Protein AF-A0A914WZJ9-F1 (afdb_monomer_lite)

InterPro domains:
  IPR004245 Protein of unknown function DUF229 [PF02995] (15-198)
  IPR004245 Protein of unknown function DUF229 [PTHR10974] (16-198)

Structure (mmCIF, N/CA/C/O backbone):
data_AF-A0A914WZJ9-F1
#
_entry.id   AF-A0A914WZJ9-F1
#
loop_
_atom_site.group_PDB
_atom_site.id
_atom_site.type_symbol
_atom_site.label_atom_id
_atom_site.label_alt_id
_atom_site.label_comp_id
_atom_site.label_asym_id
_atom_site.label_entity_id
_atom_site.label_seq_id
_atom_site.pdbx_PDB_ins_code
_atom_site.Cartn_x
_atom_site.Cartn_y
_atom_site.Cartn_z
_atom_site.occupancy
_atom_site.B_iso_or_equiv
_atom_site.auth_seq_id
_atom_site.auth_comp_id
_atom_site.auth_asym_id
_atom_site.auth_atom_id
_atom_site.pdbx_PDB_model_num
ATOM 1 N N . MET A 1 1 ? -2.036 15.838 -17.227 1.00 29.81 1 MET A N 1
ATOM 2 C CA . MET A 1 1 ? -2.444 16.983 -16.384 1.00 29.81 1 MET A CA 1
ATOM 3 C C . MET A 1 1 ? -1.202 17.510 -15.692 1.00 29.81 1 MET A C 1
ATOM 5 O O . MET A 1 1 ? -0.520 16.733 -15.040 1.00 29.81 1 MET A O 1
ATOM 9 N N . ARG A 1 2 ? -0.858 18.779 -15.922 1.00 39.16 2 ARG A N 1
ATOM 10 C CA . ARG A 1 2 ? 0.266 19.460 -15.268 1.00 39.16 2 ARG A CA 1
ATOM 11 C C . ARG A 1 2 ? -0.243 20.028 -13.949 1.00 39.16 2 ARG A C 1
ATOM 13 O O . ARG A 1 2 ? -1.153 20.842 -13.996 1.00 39.16 2 ARG A O 1
ATOM 20 N N . ASN A 1 3 ? 0.337 19.629 -12.822 1.00 34.22 3 ASN A N 1
ATOM 21 C CA . ASN A 1 3 ? 0.193 20.358 -11.566 1.00 34.22 3 ASN A CA 1
ATOM 22 C C . ASN A 1 3 ? 1.576 20.544 -10.944 1.00 34.22 3 ASN A C 1
ATOM 24 O O . ASN A 1 3 ? 2.267 19.581 -10.621 1.00 34.22 3 ASN A O 1
ATOM 28 N N . ASN A 1 4 ? 1.959 21.815 -10.833 1.00 41.84 4 ASN A N 1
ATOM 29 C CA . ASN A 1 4 ? 3.137 22.302 -10.134 1.00 41.84 4 ASN A CA 1
ATOM 30 C C . ASN A 1 4 ? 3.034 21.943 -8.646 1.00 41.84 4 ASN A C 1
ATOM 32 O O . ASN A 1 4 ? 2.371 22.639 -7.882 1.00 41.84 4 ASN A O 1
ATOM 36 N N . LEU A 1 5 ? 3.712 20.876 -8.236 1.00 39.78 5 LEU A N 1
ATOM 37 C CA . LEU A 1 5 ? 3.937 20.517 -6.835 1.00 39.78 5 LEU A CA 1
ATOM 38 C C . LEU A 1 5 ? 5.448 20.452 -6.572 1.00 39.78 5 LEU A C 1
ATOM 40 O O . LEU A 1 5 ? 5.981 19.391 -6.288 1.00 39.78 5 LEU A O 1
ATOM 44 N N . ALA A 1 6 ? 6.146 21.583 -6.726 1.00 43.84 6 ALA A N 1
ATOM 45 C CA . ALA A 1 6 ? 7.497 21.809 -6.192 1.00 43.84 6 ALA A CA 1
ATOM 46 C C . ALA A 1 6 ? 7.919 23.276 -6.415 1.00 43.84 6 ALA A C 1
ATOM 48 O O . ALA A 1 6 ? 8.668 23.582 -7.337 1.00 43.84 6 ALA A O 1
ATOM 49 N N . SER A 1 7 ? 7.430 24.222 -5.605 1.00 47.16 7 SER A N 1
ATOM 50 C CA . SER A 1 7 ? 7.801 25.647 -5.735 1.00 47.16 7 SER A CA 1
ATOM 51 C C . SER A 1 7 ? 8.964 26.091 -4.834 1.00 47.16 7 SER A C 1
ATOM 53 O O . SER A 1 7 ? 9.219 27.288 -4.733 1.00 47.16 7 SER A O 1
ATOM 55 N N . HIS A 1 8 ? 9.668 25.172 -4.162 1.00 50.31 8 HIS A N 1
ATOM 56 C CA . HIS A 1 8 ? 10.739 25.525 -3.212 1.00 50.31 8 HIS A CA 1
ATOM 57 C C . HIS A 1 8 ? 12.156 25.139 -3.651 1.00 50.31 8 HIS A C 1
ATOM 59 O O . HIS A 1 8 ? 13.122 25.537 -3.007 1.00 50.31 8 HIS A O 1
ATOM 65 N N . THR A 1 9 ? 12.309 24.468 -4.789 1.00 50.56 9 THR A N 1
ATOM 66 C CA . THR A 1 9 ? 13.605 24.197 -5.415 1.00 50.56 9 THR A CA 1
ATOM 67 C C . THR A 1 9 ? 13.609 24.822 -6.806 1.00 50.56 9 THR A C 1
ATOM 69 O O . THR A 1 9 ? 12.952 24.333 -7.718 1.00 50.56 9 THR A O 1
ATOM 72 N N . LYS A 1 10 ? 14.345 25.927 -6.993 1.00 55.69 10 LYS A N 1
ATOM 73 C CA . LYS A 1 10 ? 14.629 26.492 -8.327 1.00 55.69 10 LYS A CA 1
ATOM 74 C C . LYS A 1 10 ? 15.613 25.578 -9.070 1.00 55.69 10 LYS A C 1
ATOM 76 O O . LYS A 1 10 ? 16.753 25.957 -9.313 1.00 55.69 10 LYS A O 1
ATOM 81 N N . GLN A 1 11 ? 15.205 24.353 -9.380 1.00 62.75 11 GLN A N 1
ATOM 82 C CA . GLN A 1 11 ? 15.945 23.509 -10.307 1.00 62.75 11 GLN A CA 1
ATOM 83 C C . GLN A 1 11 ? 15.568 23.934 -11.723 1.00 62.75 11 GLN A C 1
ATOM 85 O O . GLN A 1 11 ? 14.397 23.914 -12.101 1.00 62.75 11 GLN A O 1
ATOM 90 N N . LYS A 1 12 ? 16.565 24.376 -12.492 1.00 74.12 12 LYS A N 1
ATOM 91 C CA . LYS A 1 12 ? 16.410 24.597 -13.926 1.00 74.12 12 LYS A CA 1
ATOM 92 C C . LYS A 1 12 ? 16.400 23.216 -14.576 1.00 74.12 12 LYS A C 1
ATOM 94 O O . LYS A 1 12 ? 17.431 22.557 -14.611 1.00 74.12 12 LYS A O 1
ATOM 99 N N . LEU A 1 13 ? 15.221 22.762 -14.984 1.00 77.56 13 LEU A N 1
ATOM 100 C CA . LEU A 1 13 ? 15.076 21.531 -15.754 1.00 77.56 13 LEU A CA 1
ATOM 101 C C . LEU A 1 13 ? 15.452 21.824 -17.210 1.00 77.56 13 LEU A C 1
ATOM 103 O O . LEU A 1 13 ? 15.054 22.864 -17.741 1.00 77.56 13 LEU A O 1
ATOM 107 N N . ASP A 1 14 ? 16.207 20.922 -17.828 1.00 80.62 14 ASP A N 1
ATOM 108 C CA . ASP A 1 14 ? 16.495 20.974 -19.261 1.00 80.62 14 ASP A CA 1
ATOM 109 C C . ASP A 1 14 ? 15.273 20.550 -20.090 1.00 80.62 14 ASP A C 1
ATOM 111 O O . ASP A 1 14 ? 14.283 20.019 -19.569 1.00 80.62 14 ASP A O 1
ATOM 115 N N . GLU A 1 15 ? 15.327 20.811 -21.396 1.00 87.19 15 GLU A N 1
ATOM 116 C CA . GLU A 1 15 ? 14.286 20.366 -22.319 1.00 87.19 15 GLU A CA 1
ATOM 117 C C . GLU A 1 15 ? 14.241 18.836 -22.396 1.00 87.19 15 GLU A C 1
ATOM 119 O O . GLU A 1 15 ? 15.262 18.150 -22.448 1.00 87.19 15 GLU A O 1
ATOM 124 N N . TRP A 1 16 ? 13.025 18.291 -22.410 1.00 70.44 16 TRP A N 1
ATOM 125 C CA . TRP A 1 16 ? 12.810 16.857 -22.552 1.00 70.44 16 TRP A CA 1
ATOM 126 C C . TRP A 1 16 ? 13.223 16.401 -23.952 1.00 70.44 16 TRP A C 1
ATOM 128 O O . TRP A 1 16 ? 12.627 16.822 -24.942 1.00 70.44 16 TRP A O 1
ATOM 138 N N . ILE A 1 17 ? 14.192 15.489 -24.034 1.00 76.50 17 ILE A N 1
ATOM 139 C CA . ILE A 1 17 ? 14.539 14.800 -25.280 1.00 76.50 17 ILE A CA 1
ATOM 140 C C . ILE A 1 17 ? 13.649 13.561 -25.397 1.00 76.50 17 ILE A C 1
ATOM 142 O O . ILE A 1 17 ? 13.688 12.673 -24.543 1.00 76.50 17 ILE A O 1
ATOM 146 N N . ALA A 1 18 ? 12.836 13.494 -26.451 1.00 70.31 18 ALA A N 1
ATOM 147 C CA . ALA A 1 18 ? 12.038 12.310 -26.741 1.00 70.31 18 ALA A CA 1
ATOM 148 C C . ALA A 1 18 ? 12.940 11.190 -27.276 1.00 70.31 18 ALA A C 1
ATOM 150 O O . ALA A 1 18 ? 13.600 11.346 -28.301 1.00 70.31 18 ALA A O 1
ATOM 151 N N . VAL A 1 19 ? 12.949 10.049 -26.590 1.00 68.25 19 VAL A N 1
ATOM 152 C CA . VAL A 1 19 ? 13.610 8.828 -27.058 1.00 68.25 19 VAL A CA 1
ATOM 153 C C . VAL A 1 19 ? 12.523 7.902 -27.609 1.00 68.25 19 VAL A C 1
ATOM 155 O O . VAL A 1 19 ? 11.784 7.284 -26.844 1.00 68.25 19 VAL A O 1
ATOM 158 N N . GLU A 1 20 ? 12.374 7.825 -28.934 1.00 67.44 20 GLU A N 1
ATOM 159 C CA . GLU A 1 20 ? 11.381 6.951 -29.576 1.00 67.44 20 GLU A CA 1
ATOM 160 C C . GLU A 1 20 ? 11.881 5.502 -29.657 1.00 67.44 20 GLU A C 1
ATOM 162 O O . GLU A 1 20 ? 12.318 5.020 -30.700 1.00 67.44 20 GLU A O 1
ATOM 167 N N . VAL A 1 21 ? 11.791 4.775 -28.544 1.00 69.06 21 VAL A N 1
ATOM 168 C CA . VAL A 1 21 ? 11.956 3.315 -28.528 1.00 69.06 21 VAL A CA 1
ATOM 169 C C . VAL A 1 21 ? 10.580 2.683 -28.344 1.00 69.06 21 VAL A C 1
ATOM 171 O O . VAL A 1 21 ? 9.985 2.743 -27.270 1.00 69.06 21 VAL A O 1
ATOM 174 N N . LYS A 1 22 ? 10.048 2.068 -29.406 1.00 70.44 22 LYS A N 1
ATOM 175 C CA . LYS A 1 22 ? 8.791 1.308 -29.342 1.00 70.44 22 LYS A CA 1
ATOM 176 C C . LYS A 1 22 ? 9.064 -0.092 -28.794 1.00 70.44 22 LYS A C 1
ATOM 178 O O . LYS A 1 22 ? 9.249 -1.034 -29.557 1.00 70.44 22 LYS A O 1
ATOM 183 N N . ALA A 1 23 ? 9.077 -0.224 -27.472 1.00 75.19 23 ALA A N 1
ATOM 184 C CA . ALA A 1 23 ? 9.077 -1.516 -26.792 1.00 75.19 23 ALA A CA 1
ATOM 185 C C . ALA A 1 23 ? 7.663 -1.830 -26.278 1.00 75.19 23 ALA A C 1
ATOM 187 O O . ALA A 1 23 ? 7.063 -1.025 -25.567 1.00 75.19 23 ALA A O 1
ATOM 188 N N . ASN A 1 24 ? 7.116 -2.994 -26.639 1.00 82.38 24 ASN A N 1
ATOM 189 C CA . ASN A 1 24 ? 5.845 -3.459 -26.086 1.00 82.38 24 ASN A CA 1
ATOM 190 C C . ASN A 1 24 ? 6.109 -4.195 -24.768 1.00 82.38 24 ASN A C 1
ATOM 192 O O . ASN A 1 24 ? 6.520 -5.355 -24.776 1.00 82.38 24 ASN A O 1
ATOM 196 N N . VAL A 1 25 ? 5.909 -3.513 -23.641 1.00 84.00 25 VAL A N 1
ATOM 197 C CA . VAL A 1 25 ? 6.183 -4.066 -22.312 1.00 84.00 25 VAL A CA 1
ATOM 198 C C . VAL A 1 25 ? 4.885 -4.553 -21.675 1.00 84.00 25 VAL A C 1
ATOM 200 O O . VAL A 1 25 ? 4.083 -3.763 -21.182 1.00 84.00 25 VAL A O 1
ATOM 203 N N . SER A 1 26 ? 4.684 -5.871 -21.676 1.00 87.19 26 SER A N 1
ATOM 204 C CA . SER A 1 26 ? 3.487 -6.518 -21.124 1.00 87.19 26 SER A CA 1
ATOM 205 C C . SER A 1 26 ? 3.626 -6.954 -19.661 1.00 87.19 26 SER A C 1
ATOM 207 O O . SER A 1 26 ? 2.659 -7.440 -19.077 1.00 87.19 26 SER A O 1
ATOM 209 N N . CYS A 1 27 ? 4.816 -6.842 -19.068 1.00 88.25 27 CYS A N 1
ATOM 210 C CA . CYS A 1 27 ? 5.076 -7.216 -17.679 1.00 88.25 27 CYS A CA 1
ATOM 211 C C . CYS A 1 27 ? 4.867 -6.039 -16.714 1.00 88.25 27 CYS A C 1
ATOM 213 O O . CYS A 1 27 ? 4.944 -4.872 -17.095 1.00 88.25 27 CYS A O 1
ATOM 215 N N . GLU A 1 28 ? 4.596 -6.354 -15.446 1.00 90.38 28 GLU A N 1
ATOM 216 C CA . GLU A 1 28 ? 4.387 -5.344 -14.397 1.00 90.38 28 GLU A CA 1
ATOM 217 C C . GLU A 1 28 ? 5.687 -4.689 -13.945 1.00 90.38 28 GLU A C 1
ATOM 219 O O . GLU A 1 28 ? 5.683 -3.515 -13.597 1.00 90.38 28 GLU A O 1
ATOM 224 N N . PHE A 1 29 ? 6.789 -5.436 -13.971 1.00 91.19 29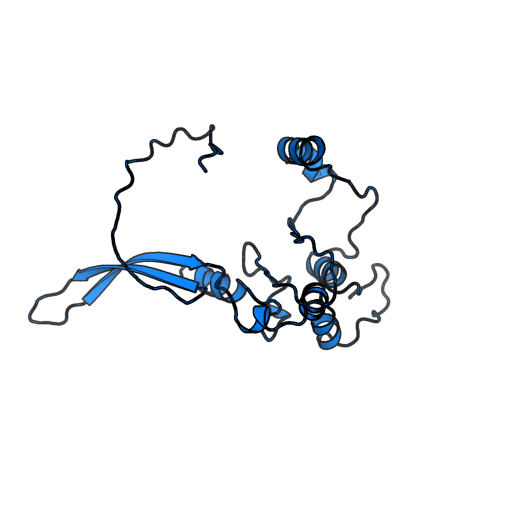 PHE A N 1
ATOM 225 C CA . PHE A 1 29 ? 8.106 -4.963 -13.567 1.00 91.19 29 PHE A CA 1
ATOM 226 C C . PHE A 1 29 ? 9.078 -5.173 -14.712 1.00 91.19 29 PHE A C 1
ATOM 228 O O . PHE A 1 29 ? 9.121 -6.251 -15.310 1.00 91.19 29 PHE A O 1
ATOM 235 N N . PHE A 1 30 ? 9.835 -4.135 -15.027 1.00 90.12 30 PHE A N 1
ATOM 236 C CA . PHE A 1 30 ? 10.864 -4.175 -16.052 1.00 90.12 30 PHE A CA 1
ATOM 237 C C . PHE A 1 30 ? 11.976 -3.204 -15.695 1.00 90.12 30 PHE A C 1
ATOM 239 O O . PHE A 1 30 ? 11.767 -2.249 -14.953 1.00 90.12 30 PHE A O 1
ATOM 246 N N . GLU A 1 31 ? 13.161 -3.451 -16.226 1.00 88.38 31 GLU A N 1
ATOM 247 C CA . GLU A 1 31 ? 14.308 -2.582 -16.039 1.00 88.38 31 GLU A CA 1
ATOM 248 C C . GLU A 1 31 ? 14.808 -2.106 -17.394 1.00 88.38 31 GLU A C 1
ATOM 250 O O . GLU A 1 31 ? 14.874 -2.873 -18.353 1.00 88.38 31 GLU A O 1
ATOM 255 N N . VAL A 1 32 ? 15.155 -0.826 -17.456 1.00 86.25 32 VAL A N 1
ATOM 256 C CA . VAL A 1 32 ? 15.847 -0.230 -18.590 1.00 86.25 32 VAL A CA 1
ATOM 257 C C . VAL A 1 32 ? 17.289 0.002 -18.173 1.00 86.25 32 VAL A C 1
ATOM 259 O O . VAL A 1 32 ? 17.549 0.788 -17.261 1.00 86.25 32 VAL A O 1
ATOM 262 N N . SER A 1 33 ? 18.226 -0.666 -18.839 1.00 84.81 33 SER A N 1
ATOM 263 C CA . SER A 1 33 ? 19.654 -0.407 -18.684 1.00 84.81 33 SER A CA 1
ATOM 264 C C . SER A 1 33 ? 20.201 0.348 -19.895 1.00 84.81 33 SER A C 1
ATOM 266 O O . SER A 1 33 ? 19.743 0.179 -21.024 1.00 84.81 33 SER A O 1
ATOM 268 N N . CYS A 1 34 ? 21.172 1.221 -19.648 1.00 82.31 34 CYS A N 1
ATOM 269 C CA . CYS A 1 34 ? 21.905 1.954 -20.670 1.00 82.31 34 CYS A CA 1
ATOM 270 C C . CYS A 1 34 ? 23.402 1.810 -20.397 1.00 82.31 34 CYS A C 1
ATOM 272 O O . CYS A 1 34 ? 23.851 1.975 -19.260 1.00 82.31 34 CYS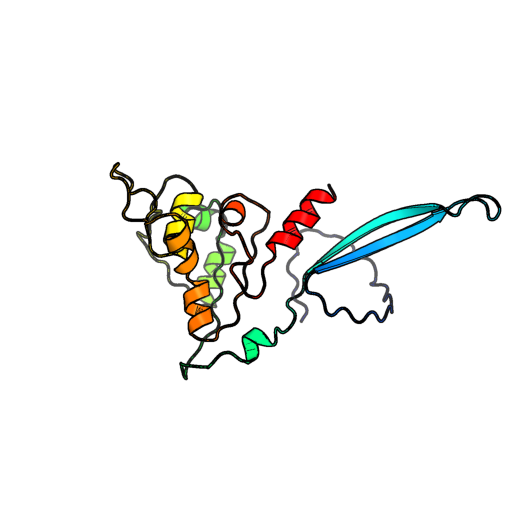 A O 1
ATOM 274 N N . GLY A 1 35 ? 24.179 1.537 -21.438 1.00 83.75 35 GLY A N 1
ATOM 275 C CA . GLY A 1 35 ? 25.615 1.299 -21.361 1.00 83.75 35 GLY A CA 1
ATOM 276 C C . GLY A 1 35 ? 26.281 1.455 -22.722 1.00 83.75 35 GLY A C 1
ATOM 277 O O . GLY A 1 35 ? 25.603 1.683 -23.722 1.00 83.75 35 GLY A O 1
ATOM 278 N N . ASP A 1 36 ? 27.605 1.324 -22.752 1.00 81.88 36 ASP A N 1
ATOM 279 C CA . ASP A 1 36 ? 28.383 1.375 -23.988 1.00 81.88 36 ASP A CA 1
ATOM 280 C C . ASP A 1 36 ? 29.065 0.044 -24.262 1.00 81.88 36 ASP A C 1
ATOM 282 O O . ASP A 1 36 ? 29.526 -0.640 -23.349 1.00 81.88 36 ASP A O 1
ATOM 286 N N . ASN A 1 37 ? 29.238 -0.263 -25.542 1.00 76.44 37 ASN A N 1
ATOM 287 C CA . ASN A 1 37 ? 30.168 -1.301 -25.953 1.00 76.44 37 ASN A CA 1
ATOM 288 C C . ASN A 1 37 ? 31.593 -0.738 -25.893 1.00 76.44 37 ASN A C 1
ATOM 290 O O . ASN A 1 37 ? 31.880 0.303 -26.486 1.00 76.44 37 ASN A O 1
ATOM 294 N N . TYR A 1 38 ? 32.492 -1.428 -25.199 1.00 67.62 38 TYR A N 1
ATOM 295 C CA . TYR A 1 38 ? 33.906 -1.087 -25.128 1.00 67.62 38 TYR A CA 1
ATOM 296 C C . TYR A 1 38 ? 34.766 -2.345 -25.279 1.00 67.62 38 TYR A C 1
ATOM 298 O O . TYR A 1 38 ? 34.496 -3.383 -24.684 1.00 67.62 38 TYR A O 1
ATOM 306 N N . GLY A 1 39 ? 35.808 -2.264 -26.100 1.00 63.78 39 GLY A N 1
ATOM 307 C CA . GLY A 1 39 ? 36.660 -3.402 -26.443 1.00 63.78 39 GLY A CA 1
ATOM 308 C C . GLY A 1 39 ? 37.194 -3.272 -27.864 1.00 63.78 39 GLY A C 1
ATOM 309 O O . GLY A 1 39 ? 36.681 -2.482 -28.658 1.00 63.78 39 GLY A O 1
ATOM 310 N N . ASN A 1 40 ? 38.256 -4.010 -28.181 1.00 59.09 40 ASN A N 1
ATOM 311 C CA . ASN A 1 40 ? 38.845 -3.984 -29.519 1.00 59.09 40 ASN A CA 1
ATOM 312 C C . ASN A 1 40 ? 38.043 -4.927 -30.439 1.00 59.09 40 ASN A C 1
ATOM 314 O O . ASN A 1 40 ? 37.693 -6.016 -29.990 1.00 59.09 40 ASN A O 1
ATOM 318 N N . PRO A 1 41 ? 37.818 -4.608 -31.731 1.00 59.88 41 PRO A N 1
ATOM 319 C CA . PRO A 1 41 ? 37.051 -5.465 -32.653 1.00 59.88 41 PRO A CA 1
ATOM 320 C C . PRO A 1 41 ? 37.607 -6.889 -32.812 1.00 59.88 41 PRO A C 1
ATOM 322 O O . PRO A 1 41 ? 36.939 -7.762 -33.355 1.00 59.88 41 PRO A O 1
ATOM 325 N N . LEU A 1 42 ? 38.851 -7.099 -32.378 1.00 64.00 42 LEU A N 1
ATOM 326 C CA . LEU A 1 42 ? 39.586 -8.351 -32.493 1.00 64.00 42 LEU A CA 1
ATOM 327 C C . LEU A 1 42 ? 39.570 -9.192 -31.204 1.00 64.00 42 LEU A C 1
ATOM 329 O O . LEU A 1 42 ? 39.826 -10.383 -31.298 1.00 64.00 42 LEU A O 1
ATOM 333 N N . ASN A 1 43 ? 39.240 -8.613 -30.038 1.00 61.81 43 ASN A N 1
ATOM 334 C CA . ASN A 1 43 ? 39.211 -9.297 -28.738 1.00 61.81 43 ASN A CA 1
ATOM 335 C C . ASN A 1 43 ? 37.998 -8.798 -27.931 1.00 61.81 43 ASN A C 1
ATOM 337 O O . ASN A 1 43 ? 38.047 -7.687 -27.410 1.00 61.81 43 ASN A O 1
ATOM 341 N N . GLU A 1 44 ? 36.940 -9.618 -27.886 1.00 60.25 44 GLU A N 1
ATOM 342 C CA . GLU A 1 44 ? 35.693 -9.498 -27.103 1.00 60.25 44 GLU A CA 1
ATOM 343 C C . GLU A 1 44 ? 35.179 -8.075 -26.805 1.00 60.25 44 GLU A C 1
ATOM 345 O O . GLU A 1 44 ? 35.663 -7.354 -25.934 1.00 60.25 44 GLU A O 1
ATOM 350 N N . THR A 1 45 ? 34.090 -7.696 -27.477 1.00 65.31 45 THR A N 1
ATOM 351 C CA . THR A 1 45 ? 33.260 -6.558 -27.071 1.00 65.31 45 THR A CA 1
ATOM 352 C C . THR A 1 45 ? 32.708 -6.786 -25.664 1.00 65.31 45 THR A C 1
ATOM 354 O O . THR A 1 45 ? 31.890 -7.682 -25.463 1.00 65.31 45 THR A O 1
ATOM 357 N N . SER A 1 46 ? 33.125 -5.957 -24.707 1.00 69.19 46 SER A N 1
ATOM 358 C CA . SER A 1 46 ? 32.577 -5.925 -23.352 1.00 69.19 46 SER A CA 1
ATOM 359 C C . SER A 1 46 ? 31.526 -4.819 -23.252 1.00 69.19 46 SER A C 1
ATOM 361 O O . SER A 1 46 ? 31.733 -3.703 -23.728 1.00 69.19 46 SER A O 1
ATOM 363 N N . TYR A 1 47 ? 30.370 -5.117 -22.662 1.00 76.19 47 TYR A N 1
ATOM 364 C CA . TYR A 1 47 ? 29.325 -4.124 -22.428 1.00 76.19 47 TYR A CA 1
ATOM 365 C C . TYR A 1 47 ? 29.525 -3.491 -21.052 1.00 76.19 47 TYR A C 1
ATOM 367 O O . TYR A 1 47 ? 29.517 -4.177 -20.029 1.00 76.19 47 TYR A O 1
ATOM 375 N N . ARG A 1 48 ? 29.711 -2.170 -21.021 1.00 76.88 48 ARG A N 1
ATOM 376 C CA . ARG A 1 48 ? 29.836 -1.391 -19.792 1.00 76.88 48 ARG A CA 1
ATOM 377 C C . ARG A 1 48 ? 28.524 -0.682 -19.495 1.00 76.88 48 ARG A C 1
ATOM 379 O O . ARG A 1 48 ? 28.200 0.333 -20.108 1.00 76.88 48 ARG A O 1
ATOM 386 N N . GLU A 1 49 ? 27.806 -1.182 -18.500 1.00 77.56 49 GLU A N 1
ATOM 387 C CA . GLU A 1 49 ? 26.594 -0.555 -17.972 1.00 77.56 49 GLU A CA 1
ATOM 388 C C . GLU A 1 49 ? 26.912 0.794 -17.307 1.00 77.56 49 GLU A C 1
ATOM 390 O O . GLU A 1 49 ? 27.816 0.892 -16.475 1.00 77.56 49 GLU A O 1
ATOM 395 N N . ARG A 1 50 ? 26.173 1.849 -17.672 1.00 79.56 50 ARG A N 1
ATOM 396 C CA . ARG A 1 50 ? 26.268 3.180 -17.045 1.00 79.56 50 ARG A CA 1
ATOM 397 C C . ARG A 1 50 ? 25.091 3.486 -16.132 1.00 79.56 50 ARG A C 1
ATOM 399 O O . ARG A 1 50 ? 25.256 4.203 -15.150 1.00 79.56 50 ARG A O 1
ATOM 406 N N . TYR A 1 51 ? 23.901 3.015 -16.489 1.00 81.44 51 TYR A N 1
ATOM 407 C CA . TYR A 1 51 ? 22.673 3.388 -15.807 1.00 81.44 51 TYR A CA 1
ATOM 408 C C . TYR A 1 51 ? 21.634 2.274 -15.859 1.00 81.44 51 TYR A C 1
ATOM 410 O O . TYR A 1 51 ? 21.524 1.579 -16.867 1.00 81.44 51 TYR A O 1
ATOM 418 N N . ARG A 1 52 ? 20.862 2.129 -14.780 1.00 85.69 52 ARG A N 1
ATOM 419 C CA . ARG A 1 52 ? 19.758 1.174 -14.651 1.00 85.69 52 ARG A CA 1
ATOM 420 C C . ARG A 1 52 ? 18.570 1.891 -14.017 1.00 85.69 52 ARG A C 1
ATOM 422 O O . ARG A 1 52 ? 18.714 2.484 -12.951 1.00 85.69 52 ARG A O 1
ATOM 429 N N . MET A 1 53 ? 17.409 1.836 -14.667 1.00 87.25 53 MET A N 1
ATOM 430 C CA . MET A 1 53 ? 16.136 2.271 -14.097 1.00 87.25 53 MET A CA 1
ATOM 431 C C . MET A 1 53 ? 15.130 1.133 -14.059 1.00 87.25 53 MET A C 1
ATOM 433 O O . MET A 1 53 ? 14.651 0.708 -15.113 1.00 87.25 53 MET A O 1
ATOM 437 N N . PRO A 1 54 ? 14.755 0.669 -12.863 1.00 88.69 54 PRO A N 1
ATOM 438 C CA . PRO A 1 54 ? 13.615 -0.210 -12.699 1.00 88.69 54 PRO A CA 1
ATOM 439 C C . PRO A 1 54 ? 12.307 0.590 -12.758 1.00 88.69 54 PRO A C 1
ATOM 441 O O . PRO A 1 54 ? 12.190 1.697 -12.234 1.00 88.69 54 PRO A O 1
ATOM 444 N N . TYR A 1 55 ? 11.300 -0.012 -13.378 1.00 90.19 55 TYR A N 1
ATOM 445 C CA . TYR A 1 55 ? 9.960 0.528 -13.547 1.00 90.19 55 TYR A CA 1
ATOM 446 C C . TYR A 1 55 ? 8.916 -0.476 -13.070 1.00 90.19 55 TYR A C 1
ATOM 448 O O . TYR A 1 55 ? 9.089 -1.693 -13.181 1.00 90.19 55 TYR A O 1
ATOM 456 N N . ALA A 1 56 ? 7.804 0.060 -12.573 1.00 91.12 56 ALA A N 1
ATOM 457 C CA . ALA A 1 56 ? 6.631 -0.705 -12.188 1.00 91.12 56 ALA A CA 1
ATOM 458 C C . ALA A 1 56 ? 5.374 -0.122 -12.839 1.00 91.12 56 ALA A C 1
ATOM 460 O O . ALA A 1 56 ? 5.183 1.094 -12.874 1.00 91.12 56 ALA A O 1
ATOM 461 N N . GLN A 1 57 ? 4.494 -0.996 -13.319 1.00 90.38 57 GLN A N 1
ATOM 462 C CA . GLN A 1 57 ? 3.188 -0.646 -13.865 1.00 90.38 57 GLN A CA 1
ATOM 463 C C . GLN A 1 57 ? 2.128 -1.677 -13.467 1.00 90.38 57 GLN A C 1
ATOM 465 O O . GLN A 1 57 ? 2.406 -2.866 -13.318 1.00 90.38 57 GLN A O 1
ATOM 470 N N . ALA A 1 58 ? 0.884 -1.223 -13.328 1.00 89.00 58 ALA A N 1
ATOM 471 C CA . ALA A 1 58 ? -0.252 -2.116 -13.138 1.00 89.00 58 ALA A CA 1
ATOM 472 C C . ALA A 1 58 ? -0.747 -2.611 -14.504 1.00 89.00 58 ALA A C 1
ATOM 474 O O . ALA A 1 58 ? -1.324 -1.845 -15.276 1.00 89.00 58 ALA A O 1
ATOM 475 N N . VAL A 1 59 ? -0.542 -3.897 -14.799 1.00 89.62 59 VAL A N 1
ATOM 476 C CA . VAL A 1 59 ? -1.010 -4.515 -16.050 1.00 89.62 59 VAL A CA 1
ATOM 477 C C . VAL A 1 59 ? -2.334 -5.227 -15.821 1.00 89.62 59 VAL A C 1
ATOM 479 O O . VAL A 1 59 ? -2.482 -6.014 -14.891 1.00 89.62 59 VAL A O 1
ATOM 482 N N . ARG A 1 60 ? -3.310 -4.995 -16.698 1.00 85.62 60 ARG A N 1
ATOM 483 C CA . ARG A 1 60 ? -4.640 -5.605 -16.594 1.00 85.62 60 ARG A CA 1
ATOM 484 C C . ARG A 1 60 ? -4.546 -7.139 -16.520 1.00 85.62 60 ARG A C 1
ATOM 486 O O . ARG A 1 60 ? -4.140 -7.781 -17.483 1.00 85.62 60 ARG A O 1
ATOM 493 N N . LYS A 1 61 ? -4.961 -7.729 -15.392 1.00 83.75 61 LYS A N 1
ATOM 494 C CA . LYS A 1 61 ? -4.945 -9.188 -15.186 1.00 83.75 61 LYS A CA 1
ATOM 495 C C . LYS A 1 61 ? -6.271 -9.819 -15.594 1.00 83.75 61 LYS A C 1
ATOM 497 O O . LYS A 1 61 ? -7.317 -9.467 -15.049 1.00 83.75 61 LYS A O 1
ATOM 502 N N . GLN A 1 62 ? -6.218 -10.800 -16.492 1.00 82.50 62 GLN A N 1
ATOM 503 C CA . GLN A 1 62 ? -7.403 -11.512 -16.978 1.00 82.50 62 GLN A CA 1
ATOM 504 C C . GLN A 1 62 ? -8.161 -12.224 -15.845 1.00 82.50 62 GLN A C 1
ATOM 506 O O . GLN A 1 62 ? -9.373 -12.070 -15.729 1.00 82.50 62 GLN A O 1
ATOM 511 N N . ILE A 1 63 ? -7.436 -12.856 -14.915 1.00 80.50 63 ILE A N 1
ATOM 512 C CA . ILE A 1 63 ? -8.003 -13.501 -13.714 1.00 80.50 63 ILE A CA 1
ATOM 513 C C . ILE A 1 63 ? -8.868 -12.531 -12.897 1.00 80.50 63 ILE A C 1
ATOM 515 O O . ILE A 1 63 ? -9.859 -12.935 -12.297 1.00 80.50 63 ILE A O 1
ATOM 519 N N . ALA A 1 64 ? -8.507 -11.246 -12.846 1.00 76.81 64 ALA A N 1
ATOM 520 C CA . ALA A 1 64 ? -9.285 -10.260 -12.107 1.00 76.81 64 ALA A CA 1
ATOM 521 C C . ALA A 1 64 ? -10.554 -9.825 -12.863 1.00 76.81 64 ALA A C 1
ATOM 523 O O . ALA A 1 64 ? -11.533 -9.449 -12.224 1.00 76.81 64 ALA A O 1
ATOM 524 N N . MET A 1 65 ? -10.561 -9.918 -14.199 1.00 74.75 65 MET A N 1
ATOM 525 C CA . MET A 1 65 ? -11.728 -9.631 -15.045 1.00 74.75 65 MET A CA 1
ATOM 526 C C . MET A 1 65 ? -12.774 -10.742 -15.012 1.00 74.75 65 MET A C 1
ATOM 528 O O . MET A 1 65 ? -13.960 -10.470 -15.150 1.00 74.75 65 MET A O 1
ATOM 532 N N . GLU A 1 66 ? -12.337 -11.983 -14.822 1.00 83.19 66 GLU A N 1
ATOM 533 C CA . GLU A 1 66 ? -13.211 -13.158 -14.772 1.00 83.19 66 GLU A CA 1
ATOM 534 C C . GLU A 1 66 ? -13.947 -13.293 -13.428 1.00 83.19 66 GLU A C 1
ATOM 536 O O . GLU A 1 66 ? -14.824 -14.144 -13.268 1.00 83.19 66 GLU A O 1
ATOM 541 N N . ARG A 1 67 ? -13.625 -12.452 -12.435 1.00 84.50 67 ARG A N 1
ATOM 542 C CA . ARG A 1 67 ? -14.258 -12.519 -11.116 1.00 84.50 67 ARG A CA 1
ATOM 543 C C . ARG A 1 67 ? -15.711 -12.079 -11.169 1.00 84.50 67 ARG A C 1
ATOM 545 O O . ARG A 1 67 ? -16.048 -11.000 -11.651 1.00 84.50 67 ARG A O 1
ATOM 552 N N . THR A 1 68 ? -16.569 -12.880 -10.543 1.00 79.00 68 THR A N 1
ATOM 553 C CA . THR A 1 68 ? -17.987 -12.561 -10.398 1.00 79.00 68 THR A CA 1
ATOM 554 C C . THR A 1 68 ? -18.193 -11.290 -9.574 1.00 79.00 68 THR A C 1
ATOM 556 O O . THR A 1 68 ? -17.750 -11.176 -8.426 1.00 79.00 68 THR A O 1
ATOM 559 N N . ILE A 1 69 ? -18.935 -10.351 -10.154 1.00 81.62 69 ILE A N 1
ATOM 560 C CA . ILE A 1 69 ? -19.374 -9.120 -9.504 1.00 81.62 69 ILE A CA 1
ATOM 561 C C . ILE A 1 69 ? -20.629 -9.431 -8.678 1.00 81.62 69 ILE A C 1
ATOM 563 O O . ILE A 1 69 ? -21.667 -9.787 -9.224 1.00 81.62 69 ILE A O 1
ATOM 567 N N . LYS A 1 70 ? -20.524 -9.316 -7.353 1.00 76.12 70 LYS A N 1
ATOM 568 C CA .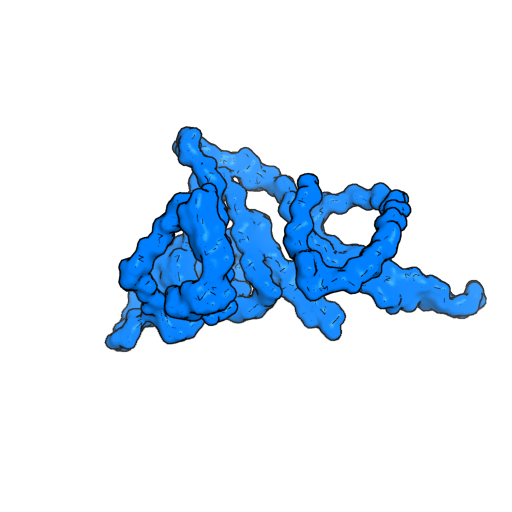 LYS A 1 70 ? -21.593 -9.602 -6.378 1.00 76.12 70 LYS A CA 1
ATOM 569 C C . LYS A 1 70 ? -22.437 -8.386 -5.973 1.00 76.12 70 LYS A C 1
ATOM 571 O O . LYS A 1 70 ? -23.597 -8.549 -5.621 1.00 76.12 70 LYS A O 1
ATOM 576 N N . ASP A 1 71 ? -21.879 -7.179 -6.040 1.00 79.19 71 ASP A N 1
ATOM 577 C CA . ASP A 1 71 ? -22.481 -5.945 -5.508 1.00 79.19 71 ASP A CA 1
ATOM 578 C C . ASP A 1 71 ? -22.757 -4.952 -6.638 1.00 79.19 71 ASP A C 1
ATOM 580 O O . ASP A 1 71 ? -21.919 -4.778 -7.519 1.00 79.19 71 ASP A O 1
ATOM 584 N N . ARG A 1 72 ? -23.898 -4.258 -6.605 1.00 78.62 72 ARG A N 1
ATOM 585 C CA . ARG A 1 72 ? -24.240 -3.249 -7.627 1.00 78.62 72 ARG A CA 1
ATOM 586 C C . ARG A 1 72 ? -23.525 -1.909 -7.422 1.00 78.62 72 ARG A C 1
ATOM 588 O O . ARG A 1 72 ? -23.307 -1.194 -8.391 1.00 78.62 72 ARG A O 1
ATOM 595 N N . TYR A 1 73 ? -23.150 -1.585 -6.184 1.00 85.81 73 TYR A N 1
ATOM 596 C CA . TYR A 1 73 ? -22.423 -0.365 -5.826 1.00 85.81 73 TYR A CA 1
ATOM 597 C C . TYR A 1 73 ? -21.046 -0.714 -5.256 1.00 85.81 73 TYR A C 1
ATOM 599 O O . TYR A 1 73 ? -20.951 -1.490 -4.305 1.00 85.81 73 TYR A O 1
ATOM 607 N N . ARG A 1 74 ? -19.979 -0.194 -5.878 1.00 83.94 74 ARG A N 1
ATOM 608 C CA . ARG A 1 74 ? -18.589 -0.621 -5.640 1.00 83.94 74 ARG A CA 1
ATOM 609 C C . ARG A 1 74 ? -17.608 0.543 -5.769 1.00 83.94 74 ARG A C 1
ATOM 611 O O . ARG A 1 74 ? -16.957 0.672 -6.806 1.00 83.94 74 ARG A O 1
ATOM 618 N N . PRO A 1 75 ? -17.503 1.408 -4.755 1.00 90.62 75 PRO A N 1
ATOM 619 C CA . PRO A 1 75 ? -16.486 2.444 -4.770 1.00 90.62 75 PRO A CA 1
ATOM 620 C C . PRO A 1 75 ? -15.090 1.811 -4.718 1.00 90.62 75 PRO A C 1
ATOM 622 O O . PRO A 1 75 ? -14.867 0.825 -4.010 1.00 90.62 75 PRO A O 1
ATOM 625 N N . SER A 1 76 ? -14.144 2.389 -5.456 1.00 91.81 76 SER A N 1
ATOM 626 C CA . SER A 1 76 ? -12.726 2.079 -5.278 1.00 91.81 76 SER A CA 1
ATOM 627 C C . SER A 1 76 ? -12.281 2.531 -3.891 1.00 91.81 76 SER A C 1
ATOM 629 O O . SER A 1 76 ? -12.605 3.638 -3.464 1.00 91.81 76 SER A O 1
ATOM 631 N N . VAL A 1 77 ? -11.522 1.685 -3.199 1.00 93.56 77 VAL A N 1
ATOM 632 C CA . VAL A 1 77 ? -10.999 1.979 -1.862 1.00 93.56 77 VAL A CA 1
ATOM 633 C C . VAL A 1 77 ? -9.487 2.095 -1.949 1.00 93.56 77 VAL A C 1
ATOM 635 O O . VAL A 1 77 ? -8.819 1.182 -2.431 1.00 93.56 77 VAL A O 1
ATOM 638 N N . ILE A 1 78 ? -8.956 3.219 -1.473 1.00 93.94 78 ILE A N 1
ATOM 639 C CA . ILE A 1 78 ? -7.519 3.448 -1.338 1.00 93.94 78 ILE A CA 1
ATOM 640 C C . ILE A 1 78 ? -7.215 3.548 0.150 1.00 93.94 78 ILE A C 1
ATOM 642 O O . ILE A 1 78 ? -7.840 4.323 0.871 1.00 93.94 78 ILE A O 1
ATOM 646 N N . VAL A 1 79 ? -6.244 2.759 0.595 1.00 92.25 79 VAL A N 1
ATOM 647 C CA . VAL A 1 79 ? -5.727 2.797 1.960 1.00 92.25 79 VAL A CA 1
ATOM 648 C C . VAL A 1 79 ? -4.290 3.280 1.889 1.00 92.25 79 VAL A C 1
ATOM 650 O O . VAL A 1 79 ? -3.468 2.670 1.210 1.00 92.25 79 VAL A O 1
ATOM 653 N N . ILE A 1 80 ? -3.996 4.373 2.588 1.00 90.25 80 ILE A N 1
ATOM 654 C CA . ILE A 1 80 ? -2.645 4.921 2.709 1.00 90.25 80 ILE A CA 1
ATOM 655 C C . ILE A 1 80 ? -2.219 4.742 4.159 1.00 90.25 80 ILE A C 1
ATOM 657 O O . ILE A 1 80 ? -2.852 5.281 5.066 1.00 90.25 80 ILE A O 1
ATOM 661 N N . LEU A 1 81 ? -1.156 3.972 4.366 1.00 87.50 81 LEU A N 1
ATOM 662 C CA . LEU A 1 81 ? -0.556 3.756 5.675 1.00 87.50 81 LEU A CA 1
ATOM 663 C C . LEU A 1 81 ? 0.724 4.588 5.775 1.00 87.50 81 LEU A C 1
ATOM 665 O O . LEU A 1 81 ? 1.522 4.604 4.845 1.00 87.50 81 LEU A O 1
ATOM 669 N N . LEU A 1 82 ? 0.898 5.290 6.896 1.00 87.06 82 LEU A N 1
ATOM 670 C CA . LEU A 1 82 ? 2.073 6.115 7.172 1.00 87.06 82 LEU A CA 1
ATOM 671 C C . LEU A 1 82 ? 2.769 5.592 8.432 1.00 87.06 82 LEU A C 1
ATOM 673 O O . LEU A 1 82 ? 2.191 5.664 9.520 1.00 87.06 82 LEU A O 1
ATOM 677 N N . ASP A 1 83 ? 4.005 5.111 8.300 1.00 79.75 83 ASP A N 1
ATOM 678 C CA . ASP A 1 83 ? 4.870 4.758 9.433 1.00 79.75 83 ASP A CA 1
ATOM 679 C C . ASP A 1 83 ? 5.988 5.820 9.577 1.00 79.75 83 ASP A C 1
ATOM 681 O O . ASP A 1 83 ? 6.581 6.230 8.586 1.00 79.75 83 ASP A O 1
ATOM 685 N N . SER A 1 84 ? 6.306 6.388 10.744 1.00 83.25 84 SER A N 1
ATOM 686 C CA . SER A 1 84 ? 5.639 6.280 12.046 1.00 83.25 84 SER A CA 1
ATOM 687 C C . SER A 1 84 ? 5.006 7.611 12.430 1.00 83.25 84 SER A C 1
ATOM 689 O O . SER A 1 84 ? 5.702 8.576 12.764 1.00 83.25 84 SER A O 1
ATOM 691 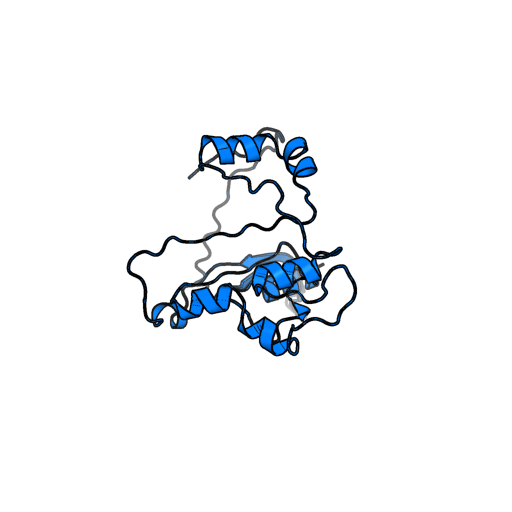N N . THR A 1 85 ? 3.673 7.691 12.375 1.00 87.19 85 THR A N 1
ATOM 692 C CA . THR A 1 85 ? 2.938 8.915 12.713 1.00 87.19 85 THR A CA 1
ATOM 693 C C . THR A 1 85 ? 1.891 8.678 13.798 1.00 87.19 85 THR A C 1
ATOM 695 O O . THR A 1 85 ? 1.176 7.680 13.804 1.00 87.19 85 THR A O 1
ATOM 698 N N . SER A 1 86 ? 1.791 9.622 14.732 1.00 89.94 86 SER A N 1
ATOM 699 C CA . SER A 1 86 ? 0.681 9.723 15.682 1.00 89.94 86 SER A CA 1
ATOM 700 C C . SER A 1 86 ? -0.260 10.841 15.245 1.00 89.94 86 SER A C 1
ATOM 702 O O . SER A 1 86 ? 0.149 11.738 14.505 1.00 89.94 86 SER A O 1
ATOM 704 N N . HIS A 1 87 ? -1.491 10.855 15.762 1.00 91.25 87 HIS A N 1
ATOM 705 C CA . HIS A 1 87 ? -2.433 11.943 15.485 1.00 91.25 87 HIS A CA 1
ATOM 706 C C . HIS A 1 87 ? -1.825 13.328 15.789 1.00 91.25 87 HIS A C 1
ATOM 708 O O . HIS A 1 87 ? -1.851 14.225 14.950 1.00 91.25 87 HIS A O 1
ATOM 714 N N . SER A 1 88 ? -1.166 13.484 16.944 1.00 92.31 88 SER A N 1
ATOM 715 C CA . SER A 1 88 ? -0.537 14.756 17.321 1.00 92.31 88 SER A CA 1
ATOM 716 C C . SER A 1 88 ? 0.650 15.133 16.426 1.00 92.31 88 SER A C 1
ATOM 718 O O . SER A 1 88 ? 0.848 16.313 16.133 1.00 92.31 88 SER A O 1
ATOM 720 N N . SER A 1 89 ? 1.434 14.157 15.955 1.00 93.50 89 SER A N 1
ATOM 721 C CA . SER A 1 89 ? 2.494 14.407 14.972 1.00 93.50 89 SER A CA 1
ATOM 722 C C . SER A 1 89 ? 1.933 14.792 13.606 1.00 93.50 89 SER A C 1
ATOM 724 O O . SER A 1 89 ? 2.472 15.711 12.994 1.00 93.50 89 SER A O 1
ATOM 726 N N . ALA A 1 90 ? 0.850 14.157 13.150 1.00 92.62 90 ALA A N 1
ATOM 727 C CA . ALA A 1 90 ? 0.192 14.500 11.893 1.00 92.62 90 ALA A CA 1
ATOM 728 C C . ALA A 1 90 ? -0.328 15.946 11.914 1.00 92.62 90 ALA A C 1
ATOM 730 O O . ALA A 1 90 ? -0.045 16.700 10.988 1.00 92.62 90 ALA A O 1
ATOM 731 N N . VAL A 1 91 ? -0.978 16.372 13.004 1.00 93.81 91 VAL A N 1
ATOM 732 C CA . VAL A 1 91 ? -1.449 17.761 13.172 1.00 93.81 91 VAL A CA 1
ATOM 733 C C . VAL A 1 91 ? -0.304 18.772 13.059 1.00 93.81 91 VAL A C 1
ATOM 735 O O . VAL A 1 91 ? -0.454 19.800 12.402 1.00 93.81 91 VAL A O 1
ATOM 738 N N . ARG A 1 92 ? 0.861 18.482 13.654 1.00 95.44 92 ARG A N 1
ATOM 739 C CA . ARG A 1 92 ? 2.013 19.400 13.624 1.00 95.44 92 ARG A CA 1
ATOM 740 C C . ARG A 1 92 ? 2.788 19.380 12.307 1.00 95.44 92 ARG A C 1
ATOM 742 O O . ARG A 1 92 ? 3.278 20.421 11.886 1.00 95.44 92 ARG A O 1
ATOM 749 N N . ARG A 1 93 ? 2.970 18.206 11.694 1.00 96.19 93 ARG A N 1
ATOM 750 C CA . ARG A 1 93 ? 3.884 18.013 10.549 1.00 96.19 93 ARG A CA 1
ATOM 751 C C . ARG A 1 93 ? 3.187 17.990 9.195 1.00 96.19 93 ARG A C 1
ATOM 753 O O . ARG A 1 93 ? 3.833 18.278 8.197 1.00 96.19 93 ARG A O 1
ATOM 760 N N . LEU A 1 94 ? 1.894 17.678 9.157 1.00 95.19 94 LEU A N 1
ATOM 761 C CA . LEU A 1 94 ? 1.099 17.593 7.930 1.00 95.19 94 LEU A CA 1
ATOM 762 C C . LEU A 1 94 ? -0.086 18.584 7.921 1.00 95.19 94 LEU A C 1
ATOM 764 O O . LEU A 1 94 ? -1.182 18.211 7.492 1.00 95.19 94 LEU A O 1
ATOM 768 N N . PRO A 1 95 ? 0.076 19.849 8.368 1.00 95.62 95 PRO A N 1
ATOM 769 C CA . PRO A 1 95 ? -1.053 20.767 8.520 1.00 95.62 95 PRO A CA 1
ATOM 770 C C . PRO A 1 95 ? -1.726 21.093 7.180 1.00 95.62 95 PRO A C 1
ATOM 772 O O . PRO A 1 95 ? -2.949 21.171 7.102 1.00 95.62 95 PRO A O 1
ATOM 775 N N . GLN A 1 96 ? -0.942 21.231 6.107 1.00 96.75 96 GLN A N 1
ATOM 776 C CA . GLN A 1 96 ? -1.466 21.486 4.761 1.00 96.75 96 GLN A CA 1
ATOM 777 C C . GLN A 1 96 ? -2.238 20.282 4.213 1.00 96.75 96 GLN A C 1
ATOM 779 O O . GLN A 1 96 ? -3.311 20.458 3.639 1.00 96.75 96 GLN A O 1
ATOM 784 N N . SER A 1 97 ? -1.733 19.063 4.431 1.00 95.06 97 SER A N 1
ATOM 785 C CA . SER A 1 97 ? -2.406 17.840 3.991 1.00 95.06 97 SER A CA 1
ATOM 786 C C . SER A 1 97 ? -3.730 17.657 4.726 1.00 95.06 97 SER A C 1
ATOM 788 O O . SER A 1 97 ? -4.751 17.449 4.085 1.00 95.06 97 SER A O 1
ATOM 790 N N . LEU A 1 98 ? -3.746 17.809 6.055 1.00 94.62 98 LEU A N 1
ATOM 791 C CA . LEU A 1 98 ? -4.978 17.701 6.844 1.00 94.62 98 LEU A CA 1
ATOM 792 C C . LEU A 1 98 ? -6.008 18.765 6.457 1.00 94.62 98 LEU A C 1
ATOM 794 O O . LEU A 1 98 ? -7.191 18.449 6.355 1.00 94.62 98 LEU A O 1
ATOM 798 N N . LYS A 1 99 ? -5.565 20.001 6.191 1.00 95.69 99 LYS A N 1
ATOM 799 C CA . LYS A 1 99 ? -6.438 21.065 5.683 1.00 95.69 99 LYS A CA 1
ATOM 800 C C . LYS A 1 99 ? -7.078 20.667 4.352 1.00 95.69 99 LYS A C 1
ATOM 802 O O . LYS A 1 99 ? -8.297 20.721 4.235 1.00 95.69 99 LYS A O 1
ATOM 807 N N . PHE A 1 100 ? -6.277 20.214 3.387 1.00 97.06 100 PHE A N 1
ATOM 808 C CA . PHE A 1 100 ? -6.777 19.765 2.086 1.00 97.06 100 PHE A CA 1
ATOM 809 C C . PHE A 1 100 ? -7.769 18.606 2.225 1.00 97.06 100 PHE A C 1
ATOM 811 O O . PHE A 1 100 ? -8.862 18.672 1.675 1.00 97.06 100 PHE A O 1
ATOM 818 N N . LEU A 1 101 ? -7.421 17.570 2.993 1.00 95.62 101 LEU A N 1
ATOM 819 C CA . LEU A 1 101 ? -8.294 16.415 3.208 1.00 95.62 101 LEU A CA 1
ATOM 820 C C . LEU A 1 101 ? -9.639 16.838 3.820 1.00 95.62 101 LEU A C 1
ATOM 822 O O . LEU A 1 101 ? -10.686 16.371 3.383 1.00 95.62 101 LEU A O 1
ATOM 826 N N . LYS A 1 102 ? -9.620 17.750 4.796 1.00 94.75 102 LYS A N 1
ATOM 827 C CA . LYS A 1 102 ? -10.832 18.260 5.446 1.00 94.75 102 LYS A CA 1
ATOM 828 C C . LYS A 1 102 ? -11.690 19.112 4.516 1.00 94.75 102 LYS A C 1
ATOM 830 O O . LYS A 1 102 ? -12.899 18.939 4.486 1.00 94.75 102 LYS A O 1
ATOM 835 N N . GLU A 1 103 ? -11.080 20.032 3.778 1.00 96.56 103 GLU A N 1
ATOM 836 C CA . GLU A 1 103 ? -11.814 21.000 2.956 1.00 96.56 103 GLU A CA 1
ATOM 837 C C . GLU A 1 103 ? -12.260 20.429 1.606 1.00 96.56 103 GLU A C 1
ATOM 839 O O . GLU A 1 103 ? -13.249 20.900 1.054 1.00 96.56 103 GLU A O 1
ATOM 844 N N . GLN A 1 104 ? -11.532 19.451 1.057 1.00 97.25 104 GLN A N 1
ATOM 845 C CA . GLN A 1 104 ? -11.742 18.960 -0.311 1.00 97.25 104 GLN A CA 1
ATOM 846 C C . GLN A 1 104 ? -12.264 17.524 -0.377 1.00 97.25 104 GLN A C 1
ATOM 848 O O . GLN A 1 104 ? -12.897 17.168 -1.367 1.00 97.25 104 GLN A O 1
ATOM 853 N N . LEU A 1 105 ? -11.991 16.692 0.635 1.00 95.06 105 LEU A N 1
ATOM 854 C CA . LEU A 1 105 ? -12.303 15.256 0.612 1.00 95.06 105 LEU A CA 1
ATOM 855 C C . LEU A 1 105 ? -13.170 14.797 1.796 1.00 95.06 105 LEU A C 1
ATOM 857 O O . LEU A 1 105 ? -13.235 13.597 2.051 1.00 95.06 105 LEU A O 1
ATOM 861 N N . ASP A 1 106 ? -13.816 15.730 2.505 1.00 95.69 106 ASP A N 1
ATOM 862 C CA . ASP A 1 106 ? -14.716 15.451 3.638 1.00 95.69 106 ASP A CA 1
ATOM 863 C C . ASP A 1 106 ? -14.089 14.510 4.688 1.00 95.69 106 ASP A C 1
ATOM 865 O O . ASP A 1 106 ? -14.634 13.476 5.082 1.00 95.69 106 ASP A O 1
ATOM 869 N N . LEU A 1 107 ? -12.856 14.836 5.099 1.00 95.00 107 LEU A N 1
ATOM 870 C CA . LEU A 1 107 ? -12.107 14.019 6.051 1.00 95.00 107 LEU A CA 1
ATOM 871 C C . LEU A 1 107 ? -12.858 13.859 7.376 1.00 95.00 107 LEU A C 1
ATOM 873 O O . LEU A 1 107 ? -13.027 14.814 8.135 1.00 95.00 107 LEU A O 1
ATOM 877 N N . THR A 1 108 ? -13.144 12.605 7.717 1.00 95.06 108 THR A N 1
ATOM 878 C CA . THR A 1 108 ? -13.558 12.200 9.062 1.00 95.06 108 THR A CA 1
ATOM 879 C C . THR A 1 108 ? -12.353 11.703 9.858 1.00 95.06 108 THR A C 1
ATOM 881 O O . THR A 1 108 ? -11.627 10.810 9.419 1.00 95.06 108 THR A O 1
ATOM 884 N N . ILE A 1 109 ? -12.145 12.272 11.047 1.00 92.00 109 ILE A N 1
ATOM 885 C CA . ILE A 1 109 ? -11.113 11.839 11.995 1.00 92.00 109 ILE A CA 1
ATOM 886 C C . ILE A 1 109 ? -11.766 10.937 13.043 1.00 92.00 109 ILE A C 1
ATOM 888 O O . ILE A 1 109 ? -12.765 11.303 13.654 1.00 92.00 109 ILE A O 1
ATOM 892 N N . PHE A 1 110 ? -11.184 9.758 13.262 1.00 92.06 110 PHE A N 1
ATOM 893 C CA . PHE A 1 110 ? -11.617 8.833 14.307 1.00 92.06 110 PHE A CA 1
ATOM 894 C C . PHE A 1 110 ? -10.894 9.148 15.619 1.00 92.06 110 PHE A C 1
ATOM 896 O O . PHE A 1 110 ? -9.871 8.539 15.947 1.00 92.06 110 PHE A O 1
ATOM 903 N N . ASP A 1 111 ? -11.410 10.125 16.360 1.00 87.62 111 ASP A N 1
ATOM 904 C CA . ASP A 1 111 ? -10.871 10.473 17.673 1.00 87.62 111 ASP A CA 1
ATOM 905 C C . ASP A 1 111 ? -10.980 9.289 18.646 1.00 87.62 111 ASP A C 1
ATOM 907 O O . ASP A 1 111 ? -11.985 8.582 18.703 1.00 87.62 111 ASP A O 1
ATOM 911 N N . GLY A 1 112 ? -9.905 9.037 19.396 1.00 87.06 112 GLY A N 1
ATOM 912 C CA . GLY A 1 112 ? -9.807 7.884 20.297 1.00 87.06 112 GLY A CA 1
ATOM 913 C C . GLY A 1 112 ? -9.420 6.562 19.622 1.00 87.06 112 GLY A C 1
ATOM 914 O O . GLY A 1 112 ? -9.245 5.566 20.324 1.00 87.06 112 GLY A O 1
ATOM 915 N N . TYR A 1 113 ? -9.219 6.529 18.297 1.00 89.12 113 TYR A N 1
ATOM 916 C CA . TYR A 1 113 ? -8.674 5.346 17.629 1.00 89.12 113 TYR A CA 1
ATOM 917 C C . TYR A 1 113 ? -7.219 5.109 18.054 1.00 89.12 113 TYR A C 1
ATOM 919 O O . TYR A 1 113 ? -6.337 5.944 17.834 1.00 89.12 113 TYR A O 1
ATOM 927 N N . ALA A 1 114 ? -6.966 3.956 18.672 1.00 87.56 114 ALA A N 1
ATOM 928 C CA . ALA A 1 114 ? -5.675 3.606 19.242 1.00 87.56 114 ALA A CA 1
ATOM 929 C C . ALA A 1 114 ? -5.057 2.390 18.548 1.00 87.56 114 ALA A C 1
ATOM 931 O O . ALA A 1 114 ? -5.744 1.483 18.077 1.00 87.56 114 ALA A O 1
ATOM 932 N N . LYS A 1 115 ? -3.724 2.363 18.532 1.00 86.38 115 LYS A N 1
ATOM 933 C CA . LYS A 1 115 ? -2.951 1.194 18.116 1.00 86.38 115 LYS A CA 1
ATOM 934 C C . LYS A 1 115 ? -3.174 0.041 19.108 1.00 86.38 115 LYS A C 1
ATOM 936 O O . LYS A 1 115 ? -3.284 0.273 20.309 1.00 86.38 115 LYS A O 1
ATOM 941 N N . VAL A 1 116 ? -3.209 -1.193 18.616 1.00 83.44 116 VAL A N 1
ATOM 942 C CA . VAL A 1 116 ? -3.429 -2.402 19.430 1.00 83.44 116 VAL A CA 1
ATOM 943 C C . VAL A 1 116 ? -2.138 -2.989 20.007 1.00 83.44 116 VAL A C 1
ATOM 945 O O . VAL A 1 116 ? -2.192 -3.779 20.943 1.00 83.44 116 VAL A O 1
ATOM 948 N N . GLY A 1 117 ? -0.978 -2.616 19.460 1.00 81.12 117 GLY A N 1
ATOM 949 C CA . GLY A 1 117 ? 0.330 -3.109 19.894 1.00 81.12 117 GLY A CA 1
ATOM 950 C C . GLY A 1 117 ? 1.415 -2.035 19.873 1.00 81.12 117 GLY A C 1
ATOM 951 O O . GLY A 1 117 ? 1.233 -0.941 19.334 1.00 81.12 117 GLY A O 1
ATOM 952 N N . LEU A 1 118 ? 2.572 -2.337 20.465 1.00 79.94 118 LEU A N 1
ATOM 953 C CA . LEU A 1 118 ? 3.675 -1.375 20.562 1.00 79.94 118 LEU A CA 1
ATOM 954 C C . LEU A 1 118 ? 4.328 -1.097 19.203 1.00 79.94 118 LEU A C 1
ATOM 956 O O . LEU A 1 118 ? 4.519 0.073 18.867 1.00 79.94 118 LEU A O 1
ATOM 960 N N . ASN A 1 119 ? 4.582 -2.152 18.426 1.00 78.88 119 ASN A N 1
ATOM 961 C CA . ASN A 1 119 ? 5.324 -2.107 17.163 1.00 78.88 119 ASN A CA 1
ATOM 962 C C . ASN A 1 119 ? 4.401 -2.153 15.943 1.00 78.88 119 ASN A C 1
ATOM 964 O O . ASN A 1 119 ? 3.233 -2.530 16.045 1.00 78.88 119 ASN A O 1
ATOM 968 N N . SER A 1 120 ? 4.934 -1.835 14.766 1.00 79.38 120 SER A N 1
ATOM 969 C CA . SER A 1 120 ? 4.158 -1.815 13.525 1.00 79.38 120 SER A CA 1
ATOM 970 C C . SER A 1 120 ? 3.553 -3.197 13.193 1.00 79.38 120 SER A C 1
ATOM 972 O O . SER A 1 120 ? 2.397 -3.269 12.789 1.00 79.38 120 SER A O 1
ATOM 974 N N . ASN A 1 121 ? 4.258 -4.310 13.459 1.00 77.38 121 ASN A N 1
ATOM 975 C CA . ASN A 1 121 ? 3.814 -5.669 13.086 1.00 77.38 121 ASN A CA 1
ATOM 976 C C . ASN A 1 121 ? 2.459 -6.095 13.702 1.00 77.38 121 ASN A C 1
ATOM 978 O O . ASN A 1 121 ? 1.549 -6.425 12.940 1.00 77.38 121 ASN A O 1
ATOM 982 N N . PRO A 1 122 ? 2.254 -6.064 15.037 1.00 78.44 122 PRO A N 1
ATOM 983 C CA . PRO A 1 122 ? 0.961 -6.424 15.626 1.00 78.44 122 PRO A CA 1
ATOM 984 C C . PRO A 1 122 ? -0.178 -5.492 15.185 1.00 78.44 122 PRO A C 1
ATOM 986 O O . PRO A 1 122 ? -1.311 -5.948 15.036 1.00 78.44 122 PRO A O 1
ATOM 989 N N . ASN A 1 123 ? 0.119 -4.213 14.927 1.00 83.19 123 ASN A N 1
ATOM 990 C CA . ASN A 1 123 ? -0.863 -3.253 14.421 1.00 83.19 123 ASN A CA 1
ATOM 991 C C . ASN A 1 123 ? -1.265 -3.546 12.974 1.00 83.19 123 ASN A C 1
ATOM 993 O O . ASN A 1 123 ? -2.455 -3.563 12.670 1.00 83.19 123 ASN A O 1
ATOM 997 N N . GLY A 1 124 ? -0.292 -3.830 12.105 1.00 82.00 124 GLY A N 1
ATOM 998 C CA . GLY A 1 124 ? -0.530 -4.206 10.714 1.00 82.00 124 GLY A CA 1
ATOM 999 C C . GLY A 1 124 ? -1.356 -5.485 10.608 1.00 82.00 124 GLY A C 1
ATOM 1000 O O . GLY A 1 124 ? -2.354 -5.514 9.896 1.00 82.00 124 GLY A O 1
ATOM 1001 N N . ILE A 1 125 ? -1.026 -6.521 11.385 1.00 79.00 125 ILE A N 1
ATOM 1002 C CA . ILE A 1 125 ? -1.808 -7.768 11.393 1.00 79.00 125 ILE A CA 1
ATOM 1003 C C . ILE A 1 125 ? -3.254 -7.506 11.822 1.00 79.00 125 ILE A C 1
ATOM 1005 O O . ILE A 1 125 ? -4.177 -7.967 11.147 1.00 79.00 125 ILE A O 1
ATOM 1009 N N . ALA A 1 126 ? -3.474 -6.743 12.894 1.00 81.75 126 ALA A N 1
ATOM 1010 C CA . ALA A 1 126 ? -4.825 -6.429 13.353 1.00 81.75 126 ALA A CA 1
ATOM 1011 C C . ALA A 1 126 ? -5.614 -5.598 12.344 1.00 81.75 126 ALA A C 1
ATOM 1013 O O . ALA A 1 126 ? -6.768 -5.917 12.068 1.00 81.75 126 ALA A O 1
ATOM 1014 N N . PHE A 1 127 ? -4.981 -4.592 11.744 1.00 85.69 127 PHE A N 1
ATOM 1015 C CA . PHE A 1 127 ? -5.594 -3.763 10.714 1.00 85.69 127 PHE A CA 1
ATOM 1016 C C . PHE A 1 127 ? -5.992 -4.580 9.478 1.00 85.69 127 PHE A C 1
ATOM 1018 O O . PHE A 1 127 ? -7.096 -4.439 8.959 1.00 85.69 127 PHE A O 1
ATOM 1025 N N . LEU A 1 128 ? -5.113 -5.475 9.026 1.00 83.00 128 LEU A N 1
ATOM 1026 C CA . LEU A 1 128 ? -5.316 -6.221 7.789 1.00 83.00 128 LEU A CA 1
ATOM 1027 C C . LEU A 1 128 ? -6.243 -7.420 7.942 1.00 83.00 128 LEU A C 1
ATOM 1029 O O . LEU A 1 128 ? -6.874 -7.806 6.964 1.00 83.00 128 LEU A O 1
ATOM 1033 N N . THR A 1 129 ? -6.313 -8.029 9.124 1.00 80.25 129 THR A N 1
ATOM 1034 C CA . THR A 1 129 ? -7.030 -9.301 9.336 1.00 80.25 129 THR A CA 1
ATOM 1035 C C . THR A 1 129 ? -8.214 -9.187 10.293 1.00 80.25 129 THR A C 1
ATOM 1037 O O . THR A 1 129 ? -8.993 -10.132 10.424 1.00 80.25 129 THR A O 1
ATOM 1040 N N . GLY A 1 130 ? -8.339 -8.065 11.007 1.00 81.44 130 GLY A N 1
ATOM 1041 C CA . GLY A 1 130 ? -9.297 -7.901 12.100 1.00 81.44 130 GLY A CA 1
ATOM 1042 C C . GLY A 1 130 ? -8.995 -8.770 13.329 1.00 81.44 130 GLY A C 1
ATOM 1043 O O . GLY A 1 130 ? -9.863 -8.928 14.186 1.00 81.44 130 GLY A O 1
ATOM 1044 N N . ARG A 1 131 ? -7.800 -9.378 13.428 1.00 75.81 131 ARG A N 1
ATOM 1045 C CA . ARG A 1 131 ? -7.396 -10.265 14.534 1.00 75.81 131 ARG A CA 1
ATOM 1046 C C . ARG A 1 131 ? -6.177 -9.724 15.271 1.00 75.81 131 ARG A C 1
ATOM 1048 O O . ARG A 1 131 ? -5.198 -9.307 14.664 1.00 75.81 131 ARG A O 1
ATOM 1055 N N . MET A 1 132 ? -6.206 -9.788 16.598 1.00 68.06 132 MET A N 1
ATOM 1056 C CA . MET A 1 132 ? -5.070 -9.392 17.431 1.00 68.06 132 MET A CA 1
ATOM 1057 C C . MET A 1 132 ? -4.085 -10.556 17.568 1.00 68.06 132 MET A C 1
ATOM 1059 O O . MET A 1 132 ? -4.487 -11.643 17.969 1.00 68.06 132 MET A O 1
ATOM 1063 N N . LYS A 1 133 ? -2.800 -10.324 17.274 1.00 58.22 133 LYS A N 1
ATOM 1064 C CA . LYS A 1 133 ? -1.725 -11.310 17.494 1.00 58.22 133 LYS A CA 1
ATOM 1065 C C . LYS A 1 133 ? -1.282 -11.369 18.958 1.00 58.22 133 LYS A C 1
ATOM 1067 O O . LYS A 1 133 ? -0.978 -12.446 19.458 1.00 58.22 133 LYS A O 1
ATOM 1072 N N . GLU A 1 134 ? -1.299 -10.239 19.657 1.00 59.34 134 GLU A N 1
ATOM 1073 C CA . GLU A 1 134 ? -0.940 -10.122 21.074 1.00 59.34 134 GLU A CA 1
ATOM 1074 C C . GLU A 1 134 ? -1.825 -9.035 21.703 1.00 59.34 134 GLU A C 1
ATOM 1076 O O . GLU A 1 134 ? -1.690 -7.870 21.329 1.00 59.34 134 GLU A O 1
ATOM 1081 N N . PRO A 1 135 ? -2.771 -9.361 22.603 1.00 54.06 135 PRO A N 1
ATOM 1082 C CA . PRO A 1 135 ? -3.452 -8.331 23.373 1.00 54.06 135 PRO A CA 1
ATOM 1083 C C . PRO A 1 135 ? -2.448 -7.648 24.322 1.00 54.06 135 PRO A C 1
ATOM 1085 O O . PRO A 1 135 ? -1.564 -8.325 24.857 1.00 54.06 135 PRO A O 1
ATOM 1088 N N . PRO A 1 136 ? -2.599 -6.340 24.604 1.00 48.28 136 PRO A N 1
ATOM 1089 C CA . PRO A 1 136 ? -1.634 -5.547 25.378 1.00 48.28 136 PRO A CA 1
ATOM 1090 C C . PRO A 1 136 ? -1.381 -6.030 26.822 1.00 48.28 136 PRO A C 1
ATOM 1092 O O . PRO A 1 136 ? -0.462 -5.539 27.468 1.00 48.28 136 PRO A O 1
ATOM 1095 N N . PHE A 1 137 ? -2.150 -7.005 27.325 1.00 53.69 137 PHE A N 1
ATOM 1096 C CA . PHE A 1 137 ? -2.097 -7.494 28.709 1.00 53.69 137 PHE A CA 1
ATOM 1097 C C . PHE A 1 137 ? -1.923 -9.021 28.848 1.00 53.69 137 PHE A C 1
ATOM 1099 O O . PHE A 1 137 ? -2.403 -9.624 29.804 1.00 53.69 137 PHE A O 1
ATOM 1106 N N . GLY A 1 138 ? -1.206 -9.670 27.923 1.00 44.81 138 GLY A N 1
ATOM 1107 C CA . GLY A 1 138 ? -0.528 -10.938 28.242 1.00 44.81 138 GLY A CA 1
ATOM 1108 C C . GLY A 1 138 ? -1.394 -12.202 28.329 1.00 44.81 138 GLY A C 1
ATOM 1109 O O . GLY A 1 138 ? -1.148 -13.062 29.172 1.00 44.81 138 GLY A O 1
ATOM 1110 N N . LYS A 1 139 ? -2.357 -12.386 27.421 1.00 45.31 139 LYS A N 1
ATOM 1111 C CA . LYS A 1 139 ? -2.890 -13.727 27.118 1.00 45.31 139 LYS A CA 1
ATOM 1112 C C . LYS A 1 139 ? -2.589 -14.078 25.667 1.00 45.31 139 LYS A C 1
ATOM 1114 O O . LYS A 1 139 ? -2.788 -13.244 24.789 1.00 45.31 139 LYS A O 1
ATOM 1119 N N . LYS A 1 140 ? -2.086 -15.296 25.425 1.00 48.06 140 LYS A N 1
ATOM 1120 C CA . LYS A 1 140 ? -1.902 -15.839 24.068 1.00 48.06 140 LYS A CA 1
ATOM 1121 C C . LYS A 1 140 ? -3.213 -15.663 23.299 1.00 48.06 140 LYS A C 1
ATOM 1123 O O . LYS A 1 140 ? -4.275 -15.974 23.829 1.00 48.06 140 LYS A O 1
ATOM 1128 N N . SER A 1 141 ? -3.122 -15.080 22.112 1.00 49.88 141 SER A N 1
ATOM 1129 C CA . SER A 1 141 ? -4.277 -14.674 21.322 1.00 49.88 141 SER A CA 1
ATOM 1130 C C . SER A 1 141 ? -4.948 -15.849 20.611 1.00 49.88 141 SER A C 1
ATOM 1132 O O . SER A 1 141 ? -4.305 -16.841 20.273 1.00 49.88 141 SER A O 1
ATOM 1134 N N . ASP A 1 142 ? -6.230 -15.658 20.291 1.00 47.69 142 ASP A N 1
ATOM 1135 C CA . ASP A 1 142 ? -7.033 -16.480 19.375 1.00 47.69 142 ASP A CA 1
ATOM 1136 C C . ASP A 1 142 ? -6.637 -16.298 17.898 1.00 47.69 142 ASP A C 1
ATOM 1138 O O . ASP A 1 142 ? -7.396 -16.652 16.989 1.00 47.69 142 ASP A O 1
ATOM 1142 N N . ALA A 1 143 ? -5.470 -15.708 17.618 1.00 45.72 143 ALA A N 1
ATOM 1143 C CA . ALA A 1 143 ? -4.883 -15.830 16.301 1.00 45.72 143 ALA A CA 1
ATOM 1144 C C . ALA A 1 143 ? -4.484 -17.301 16.152 1.00 45.72 143 ALA A C 1
ATOM 1146 O O . ALA A 1 143 ? -3.388 -17.710 16.535 1.00 45.72 143 ALA A O 1
ATOM 1147 N N . GLY A 1 144 ? -5.399 -18.109 15.604 1.00 47.25 144 GLY A N 1
ATOM 1148 C CA . GLY A 1 144 ? -5.045 -19.392 15.006 1.00 47.25 144 GLY A CA 1
ATOM 1149 C C . GLY A 1 144 ? -3.772 -19.228 14.171 1.00 47.25 144 GLY A C 1
ATOM 1150 O O . GLY A 1 144 ? -3.459 -18.116 13.739 1.00 47.25 144 GLY A O 1
ATOM 1151 N N . SER A 1 145 ? -3.011 -20.315 14.006 1.00 52.75 145 SER A N 1
ATOM 1152 C CA . SER A 1 145 ? -1.699 -20.343 13.338 1.00 52.75 145 SER A CA 1
ATOM 1153 C C . SER A 1 145 ? -1.563 -19.284 12.240 1.00 52.75 145 SER A C 1
ATOM 1155 O O . SER A 1 145 ? -2.493 -19.127 11.458 1.00 52.75 145 SER A O 1
ATOM 1157 N N . ASN A 1 146 ? -0.413 -18.600 12.131 1.00 54.56 146 ASN A N 1
ATOM 1158 C CA . ASN A 1 146 ? -0.156 -17.505 11.168 1.00 54.56 146 ASN A CA 1
ATOM 1159 C C . ASN A 1 146 ? -0.753 -17.713 9.750 1.00 54.56 146 ASN A C 1
ATOM 1161 O O . ASN A 1 146 ? -1.060 -16.739 9.070 1.00 54.56 146 ASN A O 1
ATOM 1165 N N . SER A 1 147 ? -0.934 -18.958 9.300 1.00 54.66 147 SER A N 1
ATOM 1166 C CA . SER A 1 147 ? -1.682 -19.344 8.096 1.00 54.66 147 SER A CA 1
ATOM 1167 C C . SER A 1 147 ? -3.130 -18.828 8.012 1.00 54.66 147 SER A C 1
ATOM 1169 O O . SER A 1 147 ? -3.539 -18.390 6.939 1.00 54.66 147 SER A O 1
ATOM 1171 N N . ASP A 1 148 ? -3.903 -18.831 9.097 1.00 56.09 148 ASP A N 1
ATOM 1172 C CA . ASP A 1 148 ? -5.333 -18.491 9.090 1.00 56.09 148 ASP A CA 1
ATOM 1173 C C . ASP A 1 148 ? -5.548 -16.968 9.001 1.00 56.09 148 ASP A C 1
ATOM 1175 O O . ASP A 1 148 ? -6.399 -16.473 8.257 1.00 56.09 148 ASP A O 1
ATOM 1179 N N . ALA A 1 149 ? -4.676 -16.202 9.667 1.00 57.88 149 ALA A N 1
ATOM 1180 C CA . ALA A 1 149 ? -4.604 -14.747 9.536 1.00 57.88 149 ALA A CA 1
ATOM 1181 C C . ALA A 1 149 ? -4.260 -14.317 8.095 1.00 57.88 149 ALA A C 1
ATOM 1183 O O . ALA A 1 149 ? -4.859 -13.379 7.569 1.00 57.88 149 ALA A O 1
ATOM 1184 N N . ARG A 1 150 ? -3.368 -15.050 7.408 1.00 63.44 150 ARG A N 1
ATOM 1185 C CA . ARG A 1 150 ? -3.001 -14.786 6.000 1.00 63.44 150 ARG A CA 1
ATOM 1186 C C . ARG A 1 150 ? -4.177 -14.971 5.035 1.00 63.44 150 ARG A C 1
ATOM 1188 O O . ARG A 1 150 ? -4.255 -14.265 4.031 1.00 63.44 150 ARG A O 1
ATOM 1195 N N . GLN A 1 151 ? -5.106 -15.884 5.329 1.00 65.75 151 GLN A N 1
ATOM 1196 C CA . GLN A 1 151 ? -6.281 -16.126 4.484 1.00 65.75 151 GLN A CA 1
ATOM 1197 C C . GLN A 1 151 ? -7.410 -15.106 4.699 1.00 65.75 151 GLN A C 1
ATOM 1199 O O . GLN A 1 151 ? -8.215 -14.894 3.789 1.00 65.75 151 GLN A O 1
ATOM 1204 N N . ARG A 1 152 ? -7.458 -14.434 5.855 1.00 71.69 152 ARG A N 1
ATOM 1205 C CA . ARG A 1 152 ? -8.532 -13.497 6.247 1.00 71.69 152 ARG A CA 1
ATOM 1206 C C . ARG A 1 152 ? -8.192 -12.022 6.048 1.00 71.69 152 ARG A C 1
ATOM 1208 O O . ARG A 1 152 ? -8.804 -11.154 6.661 1.00 71.69 152 ARG A O 1
ATOM 1215 N N . THR A 1 153 ? -7.209 -11.727 5.214 1.00 83.44 153 THR A N 1
ATOM 1216 C CA . THR A 1 153 ? -6.815 -10.349 4.940 1.00 83.44 153 THR A CA 1
ATOM 1217 C C . THR A 1 153 ? -7.918 -9.563 4.228 1.00 83.44 153 THR A C 1
ATOM 1219 O O . THR A 1 153 ? -8.700 -10.116 3.449 1.00 83.44 153 THR A O 1
ATOM 1222 N N . ILE A 1 154 ? -7.947 -8.247 4.442 1.00 88.31 154 ILE A N 1
ATOM 1223 C CA . ILE A 1 154 ? -8.899 -7.331 3.810 1.00 88.31 154 ILE A CA 1
ATOM 1224 C C . ILE A 1 154 ? -8.880 -7.472 2.283 1.00 88.31 154 ILE A C 1
ATOM 1226 O O . ILE A 1 154 ? -9.931 -7.564 1.655 1.00 88.31 154 ILE A O 1
ATOM 1230 N N . TRP A 1 155 ? -7.710 -7.628 1.666 1.00 88.69 155 TRP A N 1
ATOM 1231 C CA . TRP A 1 155 ? -7.612 -7.854 0.223 1.00 88.69 155 TRP A CA 1
ATOM 1232 C C . TRP A 1 155 ? -8.254 -9.164 -0.227 1.00 88.69 155 TRP A C 1
ATOM 1234 O O . TRP A 1 155 ? -8.890 -9.173 -1.277 1.00 88.69 155 TRP A O 1
ATOM 1244 N N . ASN A 1 156 ? -8.175 -10.252 0.542 1.00 87.44 156 ASN A N 1
ATOM 1245 C CA . ASN A 1 156 ? -8.882 -11.486 0.184 1.00 87.44 156 ASN A CA 1
ATOM 1246 C C . ASN A 1 156 ? -10.404 -11.291 0.219 1.00 87.44 156 ASN A C 1
ATOM 1248 O O . ASN A 1 156 ? -11.116 -11.804 -0.645 1.00 87.44 156 ASN A O 1
ATOM 1252 N N . GLU A 1 157 ? -10.909 -10.500 1.163 1.00 88.44 157 GLU A N 1
ATOM 1253 C CA . GLU A 1 157 ? -12.326 -10.143 1.246 1.00 88.44 157 GLU A CA 1
ATOM 1254 C C . GLU A 1 157 ? -12.792 -9.255 0.080 1.00 88.44 157 GLU A C 1
ATOM 1256 O O . GLU A 1 157 ? -13.904 -9.433 -0.429 1.00 88.44 157 GLU A O 1
ATOM 1261 N N . PHE A 1 158 ? -11.935 -8.352 -0.399 1.00 90.56 158 PHE A N 1
ATOM 1262 C CA . PHE A 1 158 ? -12.173 -7.571 -1.617 1.00 90.56 158 PHE A CA 1
ATOM 1263 C C . PHE A 1 158 ? -12.076 -8.445 -2.883 1.00 90.56 158 PHE A C 1
ATOM 1265 O O . PHE A 1 158 ? -12.961 -8.390 -3.741 1.00 90.56 158 PHE A O 1
ATOM 1272 N N . LYS A 1 159 ? -11.085 -9.344 -2.978 1.00 89.44 159 LYS A N 1
ATOM 1273 C CA . LYS A 1 159 ? -10.947 -10.322 -4.076 1.00 89.44 159 LYS A CA 1
ATOM 1274 C C . LYS A 1 159 ? -12.182 -11.219 -4.203 1.00 89.44 159 LYS A C 1
ATOM 1276 O O . LYS A 1 159 ? -12.691 -11.390 -5.307 1.00 89.44 159 LYS A O 1
ATOM 1281 N N . LYS A 1 160 ? -12.721 -11.742 -3.090 1.00 87.75 160 LYS A N 1
ATOM 1282 C CA . LYS A 1 160 ? -13.959 -12.562 -3.055 1.00 87.75 160 LYS A CA 1
ATOM 1283 C C . LYS A 1 160 ? -15.205 -11.819 -3.536 1.00 87.75 160 LYS A C 1
ATOM 1285 O O . LYS A 1 160 ? -16.192 -12.453 -3.925 1.00 87.75 160 LYS A O 1
ATOM 1290 N N . ARG A 1 161 ? -15.178 -10.488 -3.461 1.00 88.69 161 ARG A N 1
ATOM 1291 C CA . ARG A 1 161 ? -16.202 -9.595 -4.006 1.00 88.69 161 ARG A CA 1
ATOM 1292 C C . ARG A 1 161 ? -15.867 -9.152 -5.431 1.00 88.69 161 ARG A C 1
ATOM 1294 O O . ARG A 1 161 ? -16.636 -8.406 -6.008 1.00 88.69 161 ARG A O 1
ATOM 1301 N N . GLY A 1 162 ? -14.784 -9.616 -6.045 1.00 89.62 162 GLY A N 1
ATOM 1302 C CA . GLY A 1 162 ? -14.445 -9.305 -7.434 1.00 89.62 162 GLY A CA 1
ATOM 1303 C C . GLY A 1 162 ? -13.763 -7.955 -7.634 1.00 89.62 162 GLY A C 1
ATOM 1304 O O . GLY A 1 162 ? -13.814 -7.411 -8.730 1.00 89.62 162 GLY A O 1
ATOM 1305 N N . PHE A 1 163 ? -13.137 -7.400 -6.596 1.00 90.81 163 PHE A N 1
ATOM 1306 C CA . PHE A 1 163 ? -12.258 -6.244 -6.758 1.00 90.81 163 PHE A CA 1
ATOM 1307 C C . PHE A 1 163 ? -10.885 -6.669 -7.292 1.00 90.81 163 PHE A C 1
ATOM 1309 O O . PHE A 1 163 ? -10.407 -7.780 -7.027 1.00 90.81 163 PHE A O 1
ATOM 1316 N N . VAL A 1 164 ? -10.247 -5.751 -8.018 1.00 91.75 164 VAL A N 1
ATOM 1317 C CA . VAL A 1 164 ? -8.807 -5.788 -8.295 1.00 91.75 164 VAL A CA 1
ATOM 1318 C C . VAL A 1 164 ? -8.090 -5.239 -7.067 1.00 91.75 164 VAL A C 1
ATOM 1320 O O . VAL A 1 164 ? -8.472 -4.196 -6.540 1.00 91.75 164 VAL A O 1
ATOM 1323 N N . THR A 1 165 ? -7.065 -5.939 -6.597 1.00 92.50 165 THR A N 1
ATOM 1324 C CA . THR A 1 165 ? -6.331 -5.573 -5.383 1.00 92.50 165 THR A CA 1
ATOM 1325 C C . THR A 1 165 ? -4.890 -5.217 -5.688 1.00 92.50 165 THR A C 1
ATOM 1327 O O . THR A 1 165 ? -4.215 -5.895 -6.460 1.00 92.50 165 THR A O 1
ATOM 1330 N N . PHE A 1 166 ? -4.410 -4.163 -5.043 1.00 91.88 166 PHE A N 1
ATOM 1331 C CA . PHE A 1 166 ? -3.054 -3.661 -5.181 1.00 91.88 166 PHE A CA 1
ATOM 1332 C C . PHE A 1 166 ? -2.441 -3.479 -3.795 1.00 91.88 166 PHE A C 1
ATOM 1334 O O . PHE A 1 166 ? -3.117 -2.998 -2.886 1.00 91.88 166 PHE A O 1
ATOM 1341 N N . PHE A 1 167 ? -1.173 -3.852 -3.643 1.00 89.25 167 PHE A N 1
ATOM 1342 C CA . PHE A 1 167 ? -0.401 -3.583 -2.437 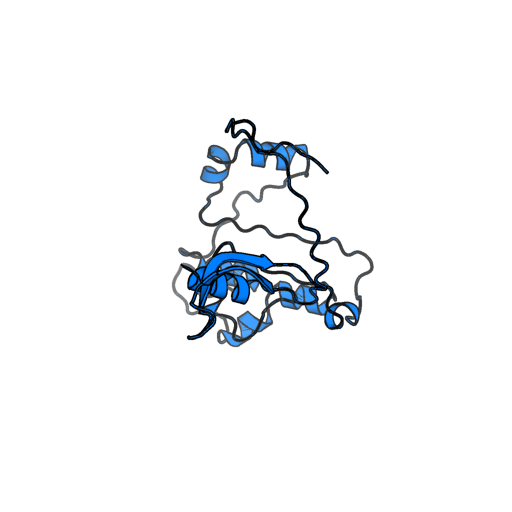1.00 89.25 167 PHE A CA 1
ATOM 1343 C C . PHE A 1 167 ? 1.047 -3.228 -2.780 1.00 89.25 167 PHE A C 1
ATOM 1345 O O . PHE A 1 167 ? 1.710 -3.921 -3.558 1.00 89.25 167 PHE A O 1
ATOM 1352 N N . SER A 1 168 ? 1.525 -2.155 -2.157 1.00 86.88 168 SER A N 1
ATOM 1353 C CA . SER A 1 168 ? 2.914 -1.713 -2.168 1.00 86.88 168 SER A CA 1
ATOM 1354 C C . SER A 1 168 ? 3.233 -1.038 -0.844 1.00 86.88 168 SER A C 1
ATOM 1356 O O . SER A 1 168 ? 2.373 -0.368 -0.276 1.00 86.88 168 SER A O 1
ATOM 1358 N N . GLU A 1 169 ? 4.482 -1.166 -0.422 1.00 82.62 169 GLU A N 1
ATOM 1359 C CA . GLU A 1 169 ? 5.103 -0.318 0.597 1.00 82.62 169 GLU A CA 1
ATOM 1360 C C . GLU A 1 169 ? 6.145 0.584 -0.083 1.00 82.62 169 GLU A C 1
ATOM 1362 O O . GLU A 1 169 ? 6.248 0.570 -1.314 1.00 82.62 169 GLU A O 1
ATOM 1367 N N . ASP A 1 170 ? 6.842 1.413 0.686 1.00 79.56 170 ASP A N 1
ATOM 1368 C CA . ASP A 1 170 ? 7.954 2.263 0.245 1.00 79.56 170 ASP A CA 1
ATOM 1369 C C . ASP A 1 170 ? 9.324 1.561 0.323 1.00 79.56 170 ASP A C 1
ATOM 1371 O O . ASP A 1 170 ? 10.285 2.044 -0.273 1.00 79.56 170 ASP A O 1
ATOM 1375 N N . ASP A 1 171 ? 9.410 0.412 1.004 1.00 68.38 171 ASP A N 1
ATOM 1376 C CA . ASP A 1 171 ? 10.588 -0.467 1.066 1.00 68.38 171 ASP A CA 1
ATOM 1377 C C . ASP A 1 171 ? 10.170 -1.914 1.448 1.00 68.38 171 ASP A C 1
ATOM 1379 O O . ASP A 1 171 ? 9.005 -2.178 1.746 1.00 68.38 171 ASP A O 1
ATOM 1383 N N . ILE A 1 172 ? 11.103 -2.875 1.470 1.00 64.69 172 ILE A N 1
ATOM 1384 C CA . ILE A 1 172 ? 10.907 -4.266 1.941 1.00 64.69 172 ILE A CA 1
ATOM 1385 C C . ILE A 1 172 ? 10.871 -4.320 3.481 1.00 64.69 172 ILE A C 1
ATOM 1387 O O . ILE A 1 172 ? 11.478 -5.188 4.109 1.00 64.69 172 ILE A O 1
ATOM 1391 N N . ILE A 1 173 ? 10.232 -3.361 4.148 1.00 54.94 173 ILE A N 1
ATOM 1392 C CA . ILE A 1 173 ? 10.220 -3.378 5.610 1.00 54.94 173 ILE A CA 1
ATOM 1393 C C . ILE A 1 173 ? 9.319 -4.536 6.072 1.00 54.94 173 ILE A C 1
ATOM 1395 O O . ILE A 1 173 ? 8.199 -4.729 5.609 1.00 54.94 173 ILE A O 1
ATOM 1399 N N . ASN A 1 174 ? 9.851 -5.340 6.996 1.00 55.34 174 ASN A N 1
ATOM 1400 C CA . ASN A 1 174 ? 9.376 -6.638 7.515 1.00 55.34 174 ASN A CA 1
ATOM 1401 C C . ASN A 1 174 ? 7.949 -6.686 8.113 1.00 55.34 174 ASN A C 1
ATOM 1403 O O . ASN A 1 174 ? 7.585 -7.631 8.820 1.00 55.34 174 ASN A O 1
ATOM 1407 N N . LEU A 1 175 ? 7.124 -5.666 7.897 1.00 55.25 175 LEU A N 1
ATOM 1408 C CA . LEU A 1 175 ? 5.732 -5.641 8.325 1.00 55.25 175 LEU A CA 1
ATOM 1409 C C . LEU A 1 175 ? 4.927 -6.754 7.659 1.00 55.25 175 LEU A C 1
ATOM 1411 O O . LEU A 1 175 ? 4.196 -7.489 8.336 1.00 55.25 175 LEU A O 1
ATOM 1415 N N . THR A 1 176 ? 5.118 -6.899 6.350 1.00 55.34 176 THR A N 1
ATOM 1416 C CA . THR A 1 176 ? 4.109 -7.521 5.494 1.00 55.34 176 THR A CA 1
ATOM 1417 C C . THR A 1 176 ? 4.712 -8.625 4.617 1.00 55.34 176 THR A C 1
ATOM 1419 O O . THR A 1 176 ? 4.090 -9.673 4.460 1.00 55.34 176 THR A O 1
ATOM 1422 N N . PHE A 1 177 ? 5.949 -8.469 4.129 1.00 53.22 177 PHE A N 1
ATOM 1423 C CA . PHE A 1 177 ? 6.543 -9.346 3.105 1.00 53.22 177 PHE A CA 1
ATOM 1424 C C . PHE A 1 177 ? 6.955 -10.743 3.594 1.00 53.22 177 PHE A C 1
ATOM 1426 O O . PHE A 1 177 ? 6.522 -11.729 2.999 1.00 53.22 177 PHE A O 1
ATOM 1433 N N . ASP A 1 178 ? 7.661 -10.863 4.724 1.00 55.62 178 ASP A N 1
ATOM 1434 C CA . ASP A 1 178 ? 8.066 -12.170 5.290 1.00 55.62 178 ASP A CA 1
ATOM 1435 C C . ASP A 1 178 ? 6.874 -13.048 5.706 1.00 55.62 178 ASP A C 1
ATOM 1437 O O . ASP A 1 178 ? 6.992 -14.248 5.977 1.00 55.62 178 ASP A O 1
ATOM 1441 N N . GLN A 1 179 ? 5.684 -12.451 5.779 1.00 56.88 179 GLN A N 1
ATOM 1442 C CA . GLN A 1 179 ? 4.469 -13.148 6.161 1.00 56.88 179 GLN A CA 1
ATOM 1443 C C . GLN A 1 179 ? 3.738 -13.778 4.977 1.00 56.88 179 GLN A C 1
ATOM 1445 O O . GLN A 1 179 ? 2.818 -14.557 5.215 1.00 56.88 179 GLN A O 1
ATOM 1450 N N . PHE A 1 180 ? 4.116 -13.518 3.725 1.00 63.16 180 PHE A N 1
ATOM 1451 C CA . PHE A 1 180 ? 3.416 -14.081 2.573 1.00 63.16 180 PHE A CA 1
ATOM 1452 C C . PHE A 1 180 ? 4.320 -15.001 1.753 1.00 63.16 180 PHE A C 1
ATOM 1454 O O . PHE A 1 180 ? 5.307 -14.580 1.170 1.00 63.16 180 PHE A O 1
ATOM 1461 N N . GLN A 1 181 ? 3.939 -16.280 1.671 1.00 64.19 181 GLN A N 1
ATOM 1462 C CA . GLN A 1 181 ? 4.618 -17.276 0.826 1.00 64.19 181 GLN A CA 1
ATOM 1463 C C . GLN A 1 181 ? 4.344 -17.069 -0.676 1.00 64.19 181 GLN A C 1
ATOM 1465 O O . GLN A 1 181 ? 5.040 -17.624 -1.518 1.00 64.19 181 GLN A O 1
ATOM 1470 N N . SER A 1 182 ? 3.317 -16.287 -1.011 1.00 74.75 182 SER A N 1
ATOM 1471 C CA . SER A 1 182 ? 2.887 -15.961 -2.372 1.00 74.75 182 SER A CA 1
ATOM 1472 C C . SER A 1 182 ? 2.311 -14.547 -2.404 1.00 74.75 182 SER A C 1
ATOM 1474 O O . SER A 1 182 ? 1.866 -14.051 -1.370 1.00 74.75 182 SER A O 1
ATOM 1476 N N . ALA A 1 183 ? 2.233 -13.919 -3.580 1.00 82.69 183 ALA A N 1
ATOM 1477 C CA . ALA A 1 183 ? 1.681 -12.570 -3.721 1.00 82.69 183 ALA A CA 1
ATOM 1478 C C . ALA A 1 183 ? 0.272 -12.443 -3.077 1.00 82.69 183 ALA A C 1
ATOM 1480 O O . ALA A 1 183 ? -0.656 -13.149 -3.487 1.00 82.69 183 ALA A O 1
ATOM 1481 N N . PRO A 1 184 ? 0.080 -11.563 -2.073 1.00 83.19 184 PRO A N 1
ATOM 1482 C CA . PRO A 1 184 ? -1.186 -11.443 -1.344 1.00 83.19 184 PRO A CA 1
ATOM 1483 C C . PRO A 1 184 ? -2.278 -10.724 -2.150 1.00 83.19 184 PRO A C 1
ATOM 1485 O O . PRO A 1 184 ? -3.470 -10.981 -1.962 1.00 83.19 184 PRO A O 1
ATOM 1488 N N . THR A 1 185 ? -1.899 -9.860 -3.090 1.00 89.31 185 THR A N 1
ATOM 1489 C CA . THR A 1 185 ? -2.781 -9.034 -3.932 1.00 89.31 185 THR A CA 1
ATOM 1490 C C . THR A 1 185 ? -2.637 -9.379 -5.413 1.00 89.31 185 THR A C 1
ATOM 1492 O O . THR A 1 185 ? -1.828 -10.228 -5.775 1.00 89.31 185 THR A O 1
ATOM 1495 N N . ASP A 1 186 ? -3.484 -8.810 -6.274 1.00 91.25 186 ASP A N 1
ATOM 1496 C CA . ASP A 1 186 ? -3.363 -9.010 -7.725 1.00 91.25 186 ASP A CA 1
ATOM 1497 C C . ASP A 1 186 ? -2.125 -8.304 -8.252 1.00 91.25 186 ASP A C 1
ATOM 1499 O O . ASP A 1 186 ? -1.324 -8.920 -8.940 1.00 91.25 186 ASP A O 1
ATOM 1503 N N . HIS A 1 187 ? -1.939 -7.049 -7.865 1.00 91.81 187 HIS A N 1
ATOM 1504 C CA . HIS A 1 187 ? -0.730 -6.278 -8.110 1.00 91.81 187 HIS A CA 1
ATOM 1505 C C . HIS A 1 187 ? 0.061 -6.194 -6.805 1.00 91.81 187 HIS A C 1
ATOM 1507 O O . HIS A 1 187 ? -0.468 -5.722 -5.794 1.00 91.81 187 HIS A O 1
ATOM 1513 N N . PHE A 1 188 ? 1.299 -6.680 -6.801 1.00 88.94 188 PHE A N 1
ATOM 1514 C CA . PHE A 1 188 ? 2.118 -6.770 -5.594 1.00 88.94 188 PHE A CA 1
ATOM 1515 C C . PHE A 1 188 ? 3.546 -6.325 -5.882 1.00 88.94 188 PHE A C 1
ATOM 1517 O O . PHE A 1 188 ? 4.272 -7.022 -6.584 1.00 88.94 188 PHE A O 1
ATOM 1524 N N . LEU A 1 189 ? 3.949 -5.182 -5.325 1.00 88.62 189 LEU A N 1
ATOM 1525 C CA . LEU A 1 189 ? 5.252 -4.562 -5.605 1.00 88.62 189 LEU A CA 1
ATOM 1526 C C . LEU A 1 189 ? 6.415 -5.149 -4.790 1.00 88.62 189 LEU A C 1
ATOM 1528 O O . LEU A 1 189 ? 7.540 -4.685 -4.925 1.00 88.62 189 LEU A O 1
ATOM 1532 N N . GLY A 1 190 ? 6.193 -6.190 -3.982 1.00 83.62 190 GLY A N 1
ATOM 1533 C CA . GLY A 1 190 ? 7.264 -6.831 -3.206 1.00 83.62 190 GLY A CA 1
ATOM 1534 C C . GLY A 1 190 ? 8.497 -7.207 -4.034 1.00 83.62 190 GLY A C 1
ATOM 1535 O O . GLY A 1 190 ? 9.582 -6.728 -3.717 1.00 83.62 190 GLY A O 1
ATOM 1536 N N . PRO A 1 191 ? 8.349 -7.970 -5.137 1.00 84.25 191 PRO A N 1
ATOM 1537 C CA . PRO A 1 191 ? 9.473 -8.317 -6.006 1.00 84.25 191 PRO A CA 1
ATOM 1538 C C . PRO A 1 191 ? 10.192 -7.100 -6.599 1.00 84.25 191 PRO A C 1
ATOM 1540 O O . PRO A 1 191 ? 11.408 -7.132 -6.763 1.00 84.25 191 PRO A O 1
ATOM 1543 N N . PHE A 1 192 ? 9.459 -6.020 -6.887 1.00 87.31 192 PHE A N 1
ATOM 1544 C CA . PHE A 1 192 ? 10.048 -4.771 -7.365 1.00 87.31 192 PHE A CA 1
ATOM 1545 C C . PHE A 1 192 ? 10.967 -4.150 -6.307 1.00 87.31 192 PHE A C 1
ATOM 1547 O O . PHE A 1 192 ? 12.104 -3.808 -6.621 1.00 87.31 192 PHE A O 1
ATOM 1554 N N . TRP A 1 193 ? 10.530 -4.074 -5.048 1.00 84.81 193 TRP A N 1
ATOM 1555 C CA . TRP A 1 193 ? 11.360 -3.557 -3.955 1.00 84.81 193 TRP A CA 1
ATOM 1556 C C . TRP A 1 193 ? 12.541 -4.474 -3.620 1.00 84.81 193 TRP A C 1
ATOM 1558 O O . TRP A 1 193 ? 13.643 -3.987 -3.367 1.00 84.81 193 TRP A O 1
ATOM 1568 N N . THR A 1 194 ? 12.352 -5.797 -3.695 1.00 83.06 194 THR A N 1
ATOM 1569 C CA . THR A 1 194 ? 13.449 -6.780 -3.614 1.00 83.06 194 T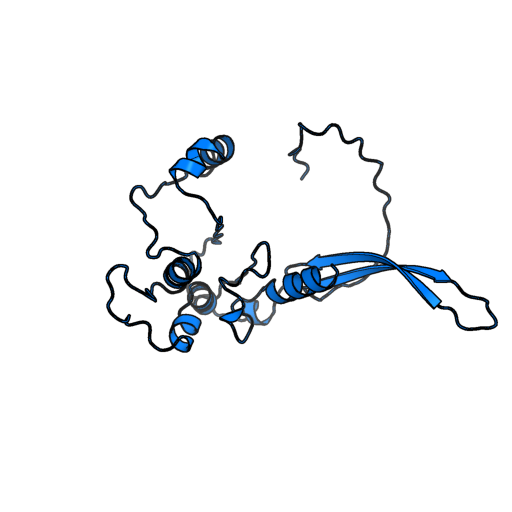HR A CA 1
ATOM 1570 C C . THR A 1 194 ? 14.523 -6.509 -4.652 1.00 83.06 194 THR A C 1
ATOM 1572 O O . THR A 1 194 ? 15.703 -6.443 -4.311 1.00 83.06 194 THR A O 1
ATOM 1575 N N . HIS A 1 195 ? 14.114 -6.284 -5.898 1.00 84.81 195 HIS A N 1
ATOM 1576 C CA . HIS A 1 195 ? 15.034 -5.942 -6.971 1.00 84.81 195 HIS A CA 1
ATOM 1577 C C . HIS A 1 195 ? 15.709 -4.588 -6.730 1.00 84.81 195 HIS A C 1
ATOM 1579 O O . HIS A 1 195 ? 16.933 -4.525 -6.742 1.00 84.81 195 HIS A O 1
ATOM 1585 N N . MET A 1 196 ? 14.951 -3.537 -6.398 1.00 85.00 196 MET A N 1
ATOM 1586 C CA . MET A 1 196 ? 15.478 -2.202 -6.062 1.00 85.00 196 MET A CA 1
ATOM 1587 C C . MET A 1 196 ? 16.601 -2.247 -5.019 1.00 85.00 196 MET A C 1
ATOM 1589 O O . MET A 1 196 ? 17.625 -1.588 -5.183 1.00 85.00 196 MET A O 1
ATOM 1593 N N . ASN A 1 197 ? 16.437 -3.043 -3.959 1.00 81.38 197 ASN A N 1
ATOM 1594 C CA . ASN A 1 197 ? 17.449 -3.172 -2.911 1.00 81.38 197 ASN A CA 1
ATOM 1595 C C . ASN A 1 197 ? 18.686 -3.974 -3.337 1.00 81.38 197 ASN A C 1
ATOM 1597 O O . ASN A 1 197 ? 19.737 -3.805 -2.724 1.00 81.38 197 ASN A O 1
ATOM 1601 N N . SER A 1 198 ? 18.588 -4.806 -4.378 1.00 82.00 198 SER A N 1
ATOM 1602 C CA . SER A 1 198 ? 19.726 -5.552 -4.933 1.00 82.00 198 SER A CA 1
ATOM 1603 C C . SER A 1 198 ? 20.622 -4.722 -5.861 1.00 82.00 198 SER A C 1
ATOM 1605 O O . SER A 1 198 ? 21.746 -5.128 -6.132 1.00 82.00 198 SER A O 1
ATOM 1607 N N . ILE A 1 199 ? 20.140 -3.569 -6.344 1.00 77.25 199 ILE A N 1
ATOM 1608 C CA . ILE A 1 199 ? 20.871 -2.676 -7.267 1.00 77.25 199 ILE A CA 1
ATOM 1609 C C . ILE A 1 199 ? 21.718 -1.637 -6.495 1.00 77.25 199 ILE A C 1
ATOM 1611 O O . ILE A 1 199 ? 22.304 -0.743 -7.100 1.00 77.25 199 ILE A O 1
ATOM 1615 N N . LYS A 1 200 ? 21.770 -1.727 -5.161 1.00 58.34 200 LYS A N 1
ATOM 1616 C CA . LYS A 1 200 ? 22.552 -0.823 -4.305 1.00 58.34 200 LYS A CA 1
ATOM 1617 C C . LYS A 1 200 ? 24.057 -1.059 -4.404 1.00 58.34 200 LYS A C 1
ATOM 1619 O O . LYS A 1 200 ? 24.469 -2.236 -4.477 1.00 58.34 200 LYS A O 1
#

Radius of gyration: 22.61 Å; chains: 1; bounding box: 64×47×61 Å

Secondary structure (DSSP, 8-state):
-------S----PPPPPP--------SSEEEEEEEEEEEETTEEEEEEEEEEEEEE-----HHHHSS----S----------TT--HHHHHHH-HHHHHHHHHHS-PPP-TT---SSSSHHHHHHHHHHS--SS-TTS---S--SHHHHHHT-HHHHHHHTT---EE--SS--TTTGGG-SS-SSSEE-HHHHHHHHHT-

pLDDT: mean 77.52, std 15.4, range [29.81, 97.25]

Sequence (200 aa):
MRNNLASHTKQKLDEWIAVEVKANVSCEFFEVSCGDNYGNPLNETSYRERYRMPYAQAVRKQIAMERTIKDRYRPSVIVILLDSTSHSSAVRRLPQSLKFLKEQLDLTIFDGYAKVGLNSNPNGIAFLTGRMKEPPFGKKSDAGSNSDARQRTIWNEFKKRGFVTFFSEDDIINLTFDQFQSAPTDHFLGPFWTHMNSIK

Foldseek 3Di:
DDDDDDPPDPDDDDDDDDDPDDDDDQDQKDKDWDWDFDDDPVDDTDTGTDDMDIDGDDHDDPLLVPADADDPDDDDDDDDDDPPDDPVRCVVPVVVVVVCCVPPVVDDDDPPDDAQDDDLQQRLLCVFQVFGCDGPPDDGGPPDDLVVSLCRGPQNVCVNNSDAFADDDPALPVNPPVSDPDASGNHYCNVVRVVVVVVD

Organism: NCBI:txid2011161